Protein AF-0000000068679361 (afdb_homodimer)

Organism: Oncorhynchus mykiss (NCBI:txid8022)

Secondary structure (DSSP, 8-state):
--------------S-SSEEE-TTS-EEEEEEEE-S-SS-EEEEE-SS-EEEE-SS-SSTTHHHHHHHHHHHHHTT--GGGEEEE--EEEESS-HHHHHHHHHHHB-/--------------S-SSEEE-TTS-EEEEEEEE-S-SS-EEEEE-SS-EEEE-SS-SSTTHHHHHHHHHHHHHTT--GGGEEEE--EEEESS-HHHHHHHHHHHB-

Structure (mmCIF, N/CA/C/O backbone):
data_AF-0000000068679361-model_v1
#
loop_
_entity.id
_entity.type
_entity.pdbx_description
1 polymer 'Uncharacterized protein'
#
loop_
_atom_site.group_PDB
_atom_site.id
_atom_site.type_symbol
_atom_site.label_atom_id
_atom_site.label_alt_id
_atom_site.label_comp_id
_atom_site.label_asym_id
_atom_site.label_entity_id
_atom_site.label_seq_id
_atom_site.pdbx_PDB_ins_code
_atom_site.Cartn_x
_atom_site.Cartn_y
_atom_site.Cartn_z
_atom_site.occupancy
_atom_site.B_iso_or_equiv
_atom_site.auth_seq_id
_atom_site.auth_comp_id
_atom_site.auth_asym_id
_atom_site.auth_atom_id
_atom_site.pdbx_PDB_model_num
ATOM 1 N N . MET A 1 1 ? -39 8.273 37.5 1 27.78 1 MET A N 1
ATOM 2 C CA . MET A 1 1 ? -37.719 7.613 37.75 1 27.78 1 MET A CA 1
ATOM 3 C C . MET A 1 1 ? -36.75 7.82 36.594 1 27.78 1 MET A C 1
ATOM 5 O O . MET A 1 1 ? -37.094 7.512 35.438 1 27.78 1 MET A O 1
ATOM 9 N N . PRO A 1 2 ? -35.688 8.766 36.5 1 33.56 2 PRO A N 1
ATOM 10 C CA . PRO A 1 2 ? -35 9.312 35.312 1 33.56 2 PRO A CA 1
ATOM 11 C C . PRO A 1 2 ? -34.156 8.273 34.594 1 33.56 2 PRO A C 1
ATOM 13 O O . PRO A 1 2 ? -33.406 7.531 35.219 1 33.56 2 PRO A O 1
ATOM 16 N N . GLU A 1 3 ? -34.656 7.574 33.531 1 30.92 3 GLU A N 1
ATOM 17 C CA . GLU A 1 3 ? -34.125 6.504 32.688 1 30.92 3 GLU A CA 1
ATOM 18 C C . GLU A 1 3 ? -32.75 6.852 32.188 1 30.92 3 GLU A C 1
ATOM 20 O O . GLU A 1 3 ? -32.531 7.922 31.594 1 30.92 3 GLU A O 1
ATOM 25 N N . LYS A 1 4 ? -31.562 6.387 32.844 1 30.77 4 LYS A N 1
ATOM 26 C CA . LYS A 1 4 ? -30.125 6.414 32.625 1 30.77 4 LYS A CA 1
ATOM 27 C C . LYS A 1 4 ? -29.797 6.254 31.141 1 30.77 4 LYS A C 1
ATOM 29 O O . LYS A 1 4 ? -30.516 5.594 30.406 1 30.77 4 LYS A O 1
ATOM 34 N N . THR A 1 5 ? -29.047 7.191 30.625 1 27.72 5 THR A N 1
ATOM 35 C CA . THR A 1 5 ? -28.375 7.477 29.359 1 27.72 5 THR A CA 1
ATOM 36 C C . THR A 1 5 ? -27.578 6.266 28.891 1 27.72 5 THR A C 1
ATOM 38 O O . THR A 1 5 ? -26.734 5.742 29.625 1 27.72 5 THR A O 1
ATOM 41 N N . LYS A 1 6 ? -28.203 5.297 28.188 1 29.28 6 LYS A N 1
ATOM 42 C CA . LYS A 1 6 ? -27.578 4.168 27.484 1 29.28 6 LYS A CA 1
ATOM 43 C C . LYS A 1 6 ? -26.172 4.512 27.016 1 29.28 6 LYS A C 1
ATOM 45 O O . LYS A 1 6 ? -25.969 5.559 26.391 1 29.28 6 LYS A O 1
ATOM 50 N N . THR A 1 7 ? -25.156 4.219 27.859 1 28.38 7 THR A N 1
ATOM 51 C CA . THR A 1 7 ? -23.734 4.262 27.609 1 28.38 7 THR A CA 1
ATOM 52 C C . THR A 1 7 ? -23.422 3.865 26.156 1 28.38 7 THR A C 1
ATOM 54 O O . THR A 1 7 ? -23.859 2.811 25.703 1 28.38 7 THR A O 1
ATOM 57 N N . LYS A 1 8 ? -23.531 4.797 25.234 1 31.56 8 LYS A N 1
ATOM 58 C CA . LYS A 1 8 ? -23.125 4.617 23.844 1 31.56 8 LYS A CA 1
ATOM 59 C C . LYS A 1 8 ? -21.938 3.67 23.734 1 31.56 8 LYS A C 1
ATOM 61 O O . LYS A 1 8 ? -20.969 3.801 24.469 1 31.56 8 LYS A O 1
ATOM 66 N N . PRO A 1 9 ? -22.234 2.371 23.547 1 29.89 9 PRO A N 1
ATOM 67 C CA . PRO A 1 9 ? -21.078 1.486 23.344 1 29.89 9 PRO A CA 1
ATOM 68 C C . PRO A 1 9 ? -19.859 2.227 22.828 1 29.89 9 PRO A C 1
ATOM 70 O O . PRO A 1 9 ? -19.969 3.043 21.906 1 29.89 9 PRO A O 1
ATOM 73 N N . SER A 1 10 ? -19 2.717 23.734 1 29.44 10 SER A N 1
ATOM 74 C CA . SER A 1 10 ? -17.672 3.207 23.375 1 29.44 10 SER A CA 1
ATOM 75 C C . SER A 1 10 ? -17.062 2.393 22.219 1 29.44 10 SER A C 1
ATOM 77 O O . SER A 1 10 ? -16.766 1.21 22.391 1 29.44 10 SER A O 1
ATOM 79 N N . GLN A 1 11 ? -17.875 2.047 21.234 1 31.72 11 GLN A N 1
ATOM 80 C CA . GLN A 1 11 ? -17.188 1.437 20.094 1 31.72 11 GLN A CA 1
ATOM 81 C C . GLN A 1 11 ? -15.711 1.822 20.062 1 31.72 11 GLN A C 1
ATOM 83 O O . GLN A 1 11 ? -15.375 2.994 19.891 1 31.72 11 GLN A O 1
ATOM 88 N N . THR A 1 12 ? -15.086 1.427 21.125 1 32.16 12 THR A N 1
ATOM 89 C CA . THR A 1 12 ? -13.633 1.53 21.062 1 32.16 12 THR A CA 1
ATOM 90 C C . THR A 1 12 ? -13.141 1.416 19.625 1 32.16 12 THR A C 1
ATOM 92 O O . THR A 1 12 ? -13.352 0.388 18.984 1 32.16 12 THR A O 1
ATOM 95 N N . PRO A 1 13 ? -13.422 2.367 18.859 1 35 13 PRO A N 1
ATOM 96 C CA . PRO A 1 13 ? -13.094 2.326 17.438 1 35 13 PRO A CA 1
ATOM 97 C C . PRO A 1 13 ? -11.867 1.466 17.141 1 35 13 PRO A C 1
ATOM 99 O O . PRO A 1 13 ? -10.805 1.67 17.734 1 35 13 PRO A O 1
ATOM 102 N N . SER A 1 14 ? -11.875 0.253 17.516 1 39.78 14 SER A N 1
ATOM 103 C CA . SER A 1 14 ? -10.789 -0.424 16.812 1 39.78 14 SER A CA 1
ATOM 104 C C . SER A 1 14 ? -10.227 0.441 15.688 1 39.78 14 SER A C 1
ATOM 106 O O . SER A 1 14 ? -10.992 0.973 14.875 1 39.78 14 SER A O 1
ATOM 108 N N . SER A 1 15 ? -9.336 1.397 16.125 1 48.38 15 SER A N 1
ATOM 109 C CA . SER A 1 15 ? -8.641 2.494 15.453 1 48.38 15 SER A CA 1
ATOM 110 C C . SER A 1 15 ? -8.477 2.219 13.961 1 48.38 15 SER A C 1
ATOM 112 O O . SER A 1 15 ? -7.359 2.178 13.453 1 48.38 15 SER A O 1
ATOM 114 N N . SER A 1 16 ? -9.305 1.229 13.516 1 57.53 16 SER A N 1
ATOM 115 C CA . SER A 1 16 ? -9.281 0.818 12.117 1 57.53 16 SER A CA 1
ATOM 116 C C . SER A 1 16 ? -9.633 1.982 11.195 1 57.53 16 SER A C 1
ATOM 118 O O . SER A 1 16 ? -9.914 1.78 10.016 1 57.53 16 SER A O 1
ATOM 120 N N . GLY A 1 17 ? -9.734 3.053 11.797 1 71 17 GLY A N 1
ATOM 121 C CA . GLY A 1 17 ? -10.07 4.168 10.922 1 71 17 GLY A CA 1
ATOM 122 C C . GLY A 1 17 ? -8.906 4.625 10.062 1 71 17 GLY A C 1
ATOM 123 O O . GLY A 1 17 ? -7.984 3.848 9.789 1 71 17 GLY A O 1
ATOM 124 N N . GLN A 1 18 ? -9.148 5.715 9.562 1 86.94 18 GLN A N 1
ATOM 125 C CA . GLN A 1 18 ? -8.156 6.297 8.664 1 86.94 18 GLN A CA 1
ATOM 126 C C . GLN A 1 18 ? -6.824 6.504 9.383 1 86.94 18 GLN A C 1
ATOM 128 O O . GLN A 1 18 ? -5.762 6.414 8.758 1 86.94 18 GLN A O 1
ATOM 133 N N . VAL A 1 19 ? -6.895 6.699 10.758 1 91.25 19 VAL A N 1
ATOM 134 C CA . VAL A 1 19 ? -5.715 6.793 11.609 1 91.25 19 VAL A CA 1
ATOM 135 C C . VAL A 1 19 ? -5.883 5.895 12.828 1 91.25 19 VAL A C 1
ATOM 137 O O . VAL A 1 19 ? -6.844 6.043 13.586 1 91.25 19 VAL A O 1
ATOM 140 N N . ALA A 1 20 ? -5.039 4.902 12.938 1 89.25 20 ALA A N 1
ATOM 141 C CA . ALA A 1 20 ? -5.172 3.916 14.008 1 89.25 20 ALA A CA 1
ATOM 142 C C . ALA A 1 20 ? -3.816 3.584 14.625 1 89.25 20 ALA A C 1
ATOM 144 O O . ALA A 1 20 ? -2.775 4.004 14.109 1 89.25 20 ALA A O 1
ATOM 145 N N . ARG A 1 21 ? -3.865 2.951 15.758 1 87.5 21 ARG A N 1
ATOM 146 C CA 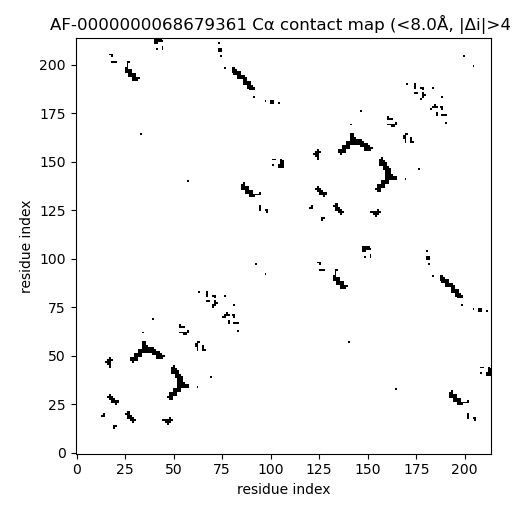. ARG A 1 21 ? -2.672 2.402 16.391 1 87.5 21 ARG A CA 1
ATOM 147 C C . ARG A 1 21 ? -2.561 0.901 16.156 1 87.5 21 ARG A C 1
ATOM 149 O O . ARG A 1 21 ? -3.545 0.171 16.281 1 87.5 21 ARG A O 1
ATOM 156 N N . ASP A 1 22 ? -1.4 0.553 15.719 1 79.38 22 ASP A N 1
ATOM 157 C CA . ASP A 1 22 ? -1.217 -0.872 15.453 1 79.38 22 ASP A CA 1
ATOM 158 C C . ASP A 1 22 ? -0.899 -1.629 16.734 1 79.38 22 ASP A C 1
ATOM 160 O O . ASP A 1 22 ? -0.836 -1.033 17.812 1 79.38 22 ASP A O 1
ATOM 164 N N . LYS A 1 23 ? -0.773 -2.945 16.594 1 75.94 23 LYS A N 1
ATOM 165 C CA . LYS A 1 23 ? -0.516 -3.824 17.734 1 75.94 23 LYS A CA 1
ATOM 166 C C . LYS A 1 23 ? 0.79 -3.455 18.438 1 75.94 23 LYS A C 1
ATOM 168 O O . LYS A 1 23 ? 0.958 -3.719 19.625 1 75.94 23 LYS A O 1
ATOM 173 N N . ASN A 1 24 ? 1.689 -2.789 17.703 1 78.31 24 ASN A N 1
ATOM 174 C CA . ASN A 1 24 ? 2.971 -2.369 18.266 1 78.31 24 ASN A CA 1
ATOM 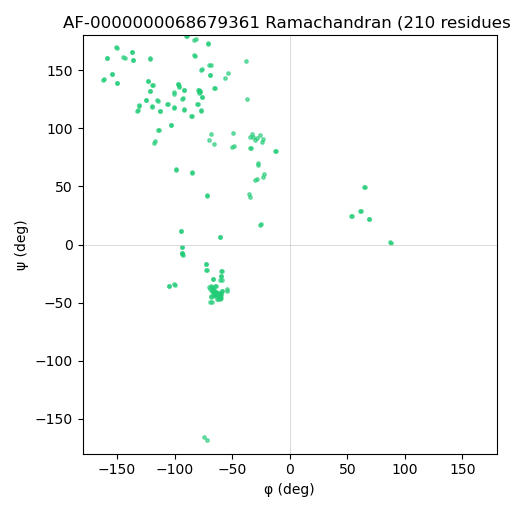175 C C . ASN A 1 24 ? 2.91 -0.942 18.797 1 78.31 24 ASN A C 1
ATOM 177 O O . ASN A 1 24 ? 3.945 -0.3 18.984 1 78.31 24 ASN A O 1
ATOM 181 N N . ASN A 1 25 ? 1.723 -0.414 18.891 1 84.81 25 ASN A N 1
ATOM 182 C CA . ASN A 1 25 ? 1.5 0.934 19.406 1 84.81 25 ASN A CA 1
ATOM 183 C C . ASN A 1 25 ? 2.041 1.994 18.453 1 84.81 25 ASN A C 1
ATOM 185 O O . ASN A 1 25 ? 2.434 3.08 18.875 1 84.81 25 ASN A O 1
ATOM 189 N N . VAL A 1 26 ? 2.162 1.562 17.219 1 85.94 26 VAL A N 1
ATOM 190 C CA . VAL A 1 26 ? 2.582 2.496 16.188 1 85.94 26 VAL A CA 1
ATOM 191 C C . VAL A 1 26 ? 1.357 3.049 15.453 1 85.94 26 VAL A C 1
ATOM 193 O O . VAL A 1 26 ? 0.424 2.307 15.141 1 85.94 26 VAL A O 1
ATOM 196 N N . VAL A 1 27 ? 1.391 4.344 15.234 1 92.62 27 VAL A N 1
ATOM 197 C CA . VAL A 1 27 ? 0.254 4.965 14.562 1 92.62 27 VAL A CA 1
ATOM 198 C C . VAL A 1 27 ? 0.337 4.703 13.062 1 92.62 27 VAL A C 1
ATOM 200 O O . VAL A 1 27 ? 1.39 4.895 12.445 1 92.62 27 VAL A O 1
ATOM 203 N N . THR A 1 28 ? -0.79 4.27 12.547 1 91.19 28 THR A N 1
ATOM 204 C CA . THR A 1 28 ? -0.864 3.969 11.117 1 91.19 28 THR A CA 1
ATOM 205 C C . THR A 1 28 ? -1.967 4.781 10.453 1 91.19 28 THR A C 1
ATOM 207 O O . THR A 1 28 ? -3.033 4.992 11.031 1 91.19 28 THR A O 1
ATOM 210 N N . ILE A 1 29 ? -1.655 5.246 9.234 1 91.94 29 ILE A N 1
ATOM 211 C CA . ILE A 1 29 ? -2.625 5.961 8.406 1 91.94 29 ILE A CA 1
ATOM 212 C C . ILE A 1 29 ? -2.936 5.148 7.152 1 91.94 29 ILE A C 1
ATOM 214 O O . ILE A 1 29 ? -2.027 4.754 6.422 1 91.94 29 ILE A O 1
ATOM 218 N N . SER A 1 30 ? -4.16 4.855 6.957 1 87 30 SER A N 1
ATOM 219 C CA . SER A 1 30 ? -4.574 4.242 5.703 1 87 30 SER A CA 1
ATOM 220 C C . SER A 1 30 ? -4.699 5.277 4.59 1 87 30 SER A C 1
ATOM 222 O O . SER A 1 30 ? -5.516 6.195 4.68 1 87 30 SER A O 1
ATOM 224 N N . VAL A 1 31 ? -3.896 5.055 3.484 1 89.81 31 VAL A N 1
ATOM 225 C CA . VAL A 1 31 ? -3.816 6.098 2.467 1 89.81 31 VAL A CA 1
ATOM 226 C C . VAL A 1 31 ? -4.27 5.539 1.119 1 89.81 31 VAL A C 1
ATOM 228 O O . VAL A 1 31 ? -3.887 4.43 0.738 1 89.81 31 VAL A O 1
ATOM 231 N N . HIS A 1 32 ? -5.121 6.301 0.51 1 83.62 32 HIS A N 1
ATOM 232 C CA . HIS A 1 32 ? -5.414 6.133 -0.909 1 83.62 32 HIS A CA 1
ATOM 233 C C . HIS A 1 32 ? -4.723 7.207 -1.745 1 83.62 32 HIS A C 1
ATOM 235 O O . HIS A 1 32 ? -5.23 8.32 -1.871 1 83.62 32 HIS A O 1
ATOM 241 N N . ALA A 1 33 ? -3.611 6.734 -2.385 1 86.5 33 ALA A N 1
ATOM 242 C CA . ALA A 1 33 ? -2.811 7.699 -3.131 1 86.5 33 ALA A CA 1
ATOM 243 C C . ALA A 1 33 ? -3.17 7.68 -4.613 1 86.5 33 ALA A C 1
ATOM 245 O O . ALA A 1 33 ? -3.418 6.613 -5.188 1 86.5 33 ALA A O 1
ATOM 246 N N . LYS A 1 34 ? -3.248 8.82 -5.168 1 82.06 34 LYS A N 1
ATOM 247 C CA . LYS A 1 34 ? -3.428 9 -6.605 1 82.06 34 LYS A CA 1
ATOM 248 C C . LYS A 1 34 ? -2.201 9.656 -7.234 1 82.06 34 LYS A C 1
ATOM 250 O O . LYS A 1 34 ? -2.082 10.883 -7.242 1 82.06 34 LYS A O 1
ATOM 255 N N . PRO A 1 35 ? -1.411 8.898 -7.777 1 85.81 35 PRO A N 1
ATOM 256 C CA . PRO A 1 35 ? -0.235 9.477 -8.43 1 85.81 35 PRO A CA 1
ATOM 257 C C . PRO A 1 35 ? -0.58 10.227 -9.711 1 85.81 35 PRO A C 1
ATOM 259 O O . PRO A 1 35 ? -1.751 10.305 -10.086 1 85.81 35 PRO A O 1
ATOM 262 N N . GLU A 1 36 ? 0.438 10.906 -10.266 1 87.19 36 GLU A N 1
ATOM 263 C CA . GLU A 1 36 ? 0.348 11.68 -11.5 1 87.19 36 GLU A CA 1
ATOM 264 C C . GLU A 1 36 ? -0.658 12.82 -11.359 1 87.19 36 GLU A C 1
ATOM 266 O O . GLU A 1 36 ? -1.41 13.109 -12.297 1 87.19 36 GLU A O 1
ATOM 271 N N . SER A 1 37 ? -0.807 13.289 -10.211 1 90.62 37 SER A N 1
ATOM 272 C CA . SER A 1 37 ? -1.655 14.445 -9.977 1 90.62 37 SER A CA 1
ATOM 273 C C . SER A 1 37 ? -0.905 15.75 -10.258 1 90.62 37 SER A C 1
ATOM 275 O O . SER A 1 37 ? 0.317 15.742 -10.414 1 90.62 37 SER A O 1
ATOM 277 N N . GLU A 1 38 ? -1.7 16.766 -10.406 1 93.62 38 GLU A N 1
ATOM 278 C CA . GLU A 1 38 ? -1.104 18.062 -10.703 1 93.62 38 GLU A CA 1
ATOM 279 C C . GLU A 1 38 ? -0.343 18.609 -9.492 1 93.62 38 GLU A C 1
ATOM 281 O O . GLU A 1 38 ? 0.729 19.203 -9.648 1 93.62 38 GLU A O 1
ATOM 286 N N . LEU A 1 39 ? -0.868 18.375 -8.273 1 95.94 39 LEU A N 1
ATOM 287 C CA . LEU A 1 39 ? -0.277 18.859 -7.031 1 95.94 39 LEU A CA 1
ATOM 288 C C . LEU A 1 39 ? -0.474 17.844 -5.906 1 95.94 39 LEU A C 1
ATOM 290 O O . LEU A 1 39 ? -1.315 16.953 -6.008 1 95.94 39 LEU A O 1
ATOM 294 N N . ASN A 1 40 ? 0.388 18.094 -4.926 1 96.62 40 ASN A N 1
ATOM 295 C CA . ASN A 1 40 ? 0.176 17.312 -3.701 1 96.62 40 ASN A CA 1
ATOM 296 C C . ASN A 1 40 ? -0.964 17.891 -2.869 1 96.62 40 ASN A C 1
ATOM 298 O O . ASN A 1 40 ? -1.002 19.094 -2.609 1 96.62 40 ASN A O 1
ATOM 302 N N . ALA A 1 41 ? -1.909 16.969 -2.455 1 97.75 41 ALA A N 1
ATOM 303 C CA . ALA A 1 41 ? -3.033 17.469 -1.657 1 97.75 41 ALA A CA 1
ATOM 304 C C . ALA A 1 41 ? -3.707 16.312 -0.904 1 97.75 41 ALA A C 1
ATOM 306 O O . ALA A 1 41 ? -3.811 15.203 -1.419 1 97.75 41 ALA A O 1
ATOM 307 N N . ILE A 1 42 ? -4.098 16.641 0.3 1 97 42 ILE A N 1
ATOM 308 C CA . ILE A 1 42 ? -5.062 15.766 0.965 1 97 42 ILE A CA 1
ATOM 309 C C . ILE A 1 42 ? -6.461 16.016 0.404 1 97 42 ILE A C 1
ATOM 311 O O . ILE A 1 42 ? -7.039 17.094 0.624 1 97 42 ILE A O 1
ATOM 315 N N . THR A 1 43 ? -7.012 15.102 -0.208 1 95.5 43 THR A N 1
ATOM 316 C CA . THR A 1 43 ? -8.227 15.352 -0.972 1 95.5 43 THR A CA 1
ATOM 317 C C . THR A 1 43 ? -9.461 14.922 -0.186 1 95.5 43 THR A C 1
ATOM 319 O O . THR A 1 43 ? -10.555 15.461 -0.38 1 95.5 43 THR A O 1
ATOM 322 N N . VAL A 1 44 ? -9.383 13.883 0.575 1 90.31 44 VAL A N 1
ATOM 323 C CA . VAL A 1 44 ? -10.508 13.383 1.365 1 90.31 44 VAL A CA 1
ATOM 324 C C . VAL A 1 44 ? -9.992 12.703 2.629 1 90.31 44 VAL A C 1
ATOM 326 O O . VAL A 1 44 ? -8.938 12.062 2.609 1 90.31 44 VAL A O 1
ATOM 329 N N . VAL A 1 45 ? -10.695 12.945 3.779 1 92.5 45 VAL A N 1
ATOM 330 C CA . VAL A 1 45 ? -10.453 12.227 5.023 1 92.5 45 VAL A CA 1
ATOM 331 C C . VAL A 1 45 ? -11.711 11.445 5.418 1 92.5 45 VAL A C 1
ATOM 333 O O . VAL A 1 45 ? -12.57 11.969 6.133 1 92.5 45 VAL A O 1
ATOM 336 N N . SER A 1 46 ? -11.758 10.312 4.914 1 88.62 46 SER A N 1
ATOM 337 C CA . SER A 1 46 ? -12.906 9.461 5.219 1 88.62 46 SER A CA 1
ATOM 338 C C . SER A 1 46 ? -12.656 8.625 6.465 1 88.62 46 SER A C 1
ATOM 340 O O . SER A 1 46 ? -11.594 8.719 7.082 1 88.62 46 SER A O 1
ATOM 342 N N . ILE A 1 47 ? -13.695 7.812 6.824 1 84.25 47 ILE A N 1
ATOM 343 C CA . ILE A 1 47 ? -13.609 6.957 8 1 84.25 47 ILE A CA 1
ATOM 344 C C . ILE A 1 47 ? -12.648 5.801 7.734 1 84.25 47 ILE A C 1
ATOM 346 O O . ILE A 1 47 ? -12.031 5.27 8.656 1 84.25 47 ILE A O 1
ATOM 350 N N . VAL A 1 48 ? -12.43 5.484 6.5 1 79.44 48 VAL A N 1
ATOM 351 C CA . VAL A 1 48 ? -11.703 4.273 6.152 1 79.44 48 VAL A CA 1
ATOM 352 C C . VAL A 1 48 ? -10.281 4.633 5.703 1 79.44 48 VAL A C 1
ATOM 354 O O . VAL A 1 48 ? -9.336 3.898 5.977 1 79.44 48 VAL A O 1
ATOM 357 N N . ALA A 1 49 ? -10.133 5.82 4.973 1 87.31 49 ALA A N 1
ATOM 358 C CA . ALA A 1 49 ? -8.828 6.137 4.398 1 87.31 49 ALA A CA 1
ATOM 359 C C . ALA A 1 49 ? -8.703 7.633 4.117 1 87.31 49 ALA A C 1
ATOM 361 O O . ALA A 1 49 ? -9.703 8.352 4.066 1 87.31 49 ALA A O 1
ATOM 362 N N . VAL A 1 50 ? -7.43 8.047 3.986 1 91.62 50 VAL A N 1
ATOM 363 C CA . VAL A 1 50 ? -7.102 9.414 3.604 1 91.62 50 VAL A CA 1
ATOM 364 C C . VAL A 1 50 ? -6.738 9.469 2.121 1 91.62 50 VAL A C 1
ATOM 366 O O . VAL A 1 50 ? -5.844 8.75 1.671 1 91.62 50 VAL A O 1
ATOM 369 N N . GLY A 1 51 ? -7.523 10.211 1.361 1 90.31 51 GLY A N 1
ATOM 370 C CA . GLY A 1 51 ? -7.168 10.453 -0.028 1 90.31 51 GLY A CA 1
ATOM 371 C C . GLY A 1 51 ? -6.055 11.469 -0.188 1 90.31 51 GLY A C 1
ATOM 372 O O . GLY A 1 51 ? -6.121 12.57 0.369 1 90.31 51 GLY A O 1
ATOM 373 N N . VAL A 1 52 ? -5.016 11.031 -0.941 1 92.62 52 VAL A N 1
ATOM 374 C CA . VAL A 1 52 ? -3.871 11.914 -1.139 1 92.62 52 VAL A CA 1
ATOM 375 C C . VAL A 1 52 ? -3.523 11.984 -2.623 1 92.62 52 VAL A C 1
ATOM 377 O O . VAL A 1 52 ? -3.291 10.961 -3.264 1 92.62 52 VAL A O 1
ATOM 380 N N . ALA A 1 53 ? -3.582 13.141 -3.195 1 92.75 53 ALA A N 1
ATOM 381 C CA . ALA A 1 53 ? -3.027 13.375 -4.523 1 92.75 53 ALA A CA 1
ATOM 382 C C . ALA A 1 53 ? -1.513 13.555 -4.465 1 92.75 53 ALA A C 1
ATOM 384 O O . ALA A 1 53 ? -1 14.266 -3.6 1 92.75 53 ALA A O 1
ATOM 385 N N . ILE A 1 54 ? -0.831 12.898 -5.316 1 92.69 54 ILE A N 1
ATOM 386 C CA . ILE A 1 54 ? 0.625 12.977 -5.348 1 92.69 54 ILE A CA 1
ATOM 387 C C . ILE A 1 54 ? 1.09 13.383 -6.742 1 92.69 54 ILE A C 1
ATOM 389 O O . ILE A 1 54 ? 0.74 12.742 -7.734 1 92.69 54 ILE A O 1
ATOM 393 N N . ALA A 1 55 ? 1.822 14.422 -6.754 1 95.88 55 ALA A N 1
ATOM 394 C CA . ALA A 1 55 ? 2.34 14.938 -8.023 1 95.88 55 ALA A CA 1
ATOM 395 C C . ALA A 1 55 ? 3.627 14.219 -8.422 1 95.88 55 ALA A C 1
ATOM 397 O O . ALA A 1 55 ? 4.664 14.859 -8.609 1 95.88 55 ALA A O 1
ATOM 398 N N . ALA A 1 56 ? 3.602 12.969 -8.641 1 91.69 56 ALA A N 1
ATOM 399 C CA . ALA A 1 56 ? 4.727 12.141 -9.062 1 91.69 56 ALA A CA 1
ATOM 400 C C . ALA A 1 56 ? 4.242 10.898 -9.812 1 91.69 56 ALA A C 1
ATOM 402 O O . ALA A 1 56 ? 3.15 10.398 -9.539 1 91.69 56 ALA A O 1
ATOM 403 N N . PRO A 1 57 ? 4.977 10.445 -10.742 1 83.5 57 PRO A N 1
ATOM 404 C CA . PRO A 1 57 ? 4.602 9.219 -11.453 1 83.5 57 PRO A CA 1
ATOM 405 C C . PRO A 1 57 ? 4.719 7.973 -10.586 1 83.5 57 PRO A C 1
ATOM 407 O O . PRO A 1 57 ? 5.48 7.965 -9.609 1 83.5 57 PRO A O 1
ATOM 410 N N . PRO A 1 58 ? 3.863 7.027 -10.781 1 76.94 58 PRO A N 1
ATOM 411 C CA . PRO A 1 58 ? 3.908 5.773 -10.031 1 76.94 58 PRO A CA 1
ATOM 412 C C . PRO A 1 58 ? 5.074 4.879 -10.445 1 76.94 58 PRO A C 1
ATOM 414 O O . PRO A 1 58 ? 4.867 3.729 -10.844 1 76.94 58 PRO A O 1
ATOM 417 N N . THR A 1 59 ? 6.184 5.344 -10.664 1 70.88 59 THR A N 1
ATOM 418 C CA . THR A 1 59 ? 7.32 4.574 -11.164 1 70.88 59 THR A CA 1
ATOM 419 C C . THR A 1 59 ? 8.477 4.613 -10.172 1 70.88 59 THR A C 1
ATOM 421 O O . THR A 1 59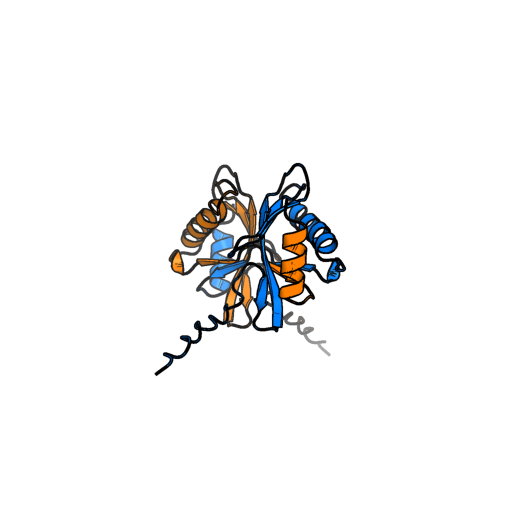 ? 8.734 5.645 -9.547 1 70.88 59 THR A O 1
ATOM 424 N N . ASP A 1 60 ? 9.109 3.363 -10 1 71.19 60 ASP A N 1
ATOM 425 C CA . ASP A 1 60 ? 10.375 3.229 -9.281 1 71.19 60 ASP A CA 1
ATOM 426 C C . ASP A 1 60 ? 10.281 3.848 -7.887 1 71.19 60 ASP A C 1
ATOM 428 O O . ASP A 1 60 ? 11.234 4.477 -7.418 1 71.19 60 ASP A O 1
ATOM 432 N N . GLY A 1 61 ? 9.156 3.936 -7.363 1 76.75 61 GLY A N 1
ATOM 433 C CA . GLY A 1 61 ? 9.023 4.414 -5.996 1 76.75 61 GLY A CA 1
ATOM 434 C C . GLY A 1 61 ? 8.914 5.926 -5.902 1 76.75 61 GLY A C 1
ATOM 435 O O . GLY A 1 61 ? 8.852 6.48 -4.805 1 76.75 61 GLY A O 1
ATOM 436 N N . GLN A 1 62 ? 8.906 6.613 -6.961 1 84 62 GLN A N 1
ATOM 437 C CA . GLN A 1 62 ? 8.844 8.07 -6.949 1 84 62 GLN A CA 1
ATOM 438 C C . GLN A 1 62 ? 7.578 8.562 -6.266 1 84 62 GLN A C 1
ATOM 440 O O . GLN A 1 62 ? 7.617 9.516 -5.484 1 84 62 GLN A O 1
ATOM 445 N N . ALA A 1 63 ? 6.496 7.965 -6.512 1 87.62 63 ALA A N 1
ATOM 446 C CA . ALA A 1 63 ? 5.25 8.359 -5.855 1 87.62 63 ALA A CA 1
ATOM 447 C C . ALA A 1 63 ? 5.336 8.156 -4.348 1 87.62 63 ALA A C 1
ATOM 449 O O . ALA A 1 63 ? 4.895 9.008 -3.576 1 87.62 63 ALA A O 1
ATOM 450 N N . ASN A 1 64 ? 5.891 7.094 -3.91 1 86.38 64 ASN A N 1
ATOM 451 C CA . ASN A 1 64 ? 6.031 6.809 -2.486 1 86.38 64 ASN A CA 1
ATOM 452 C C . ASN A 1 64 ? 6.973 7.797 -1.807 1 86.38 64 ASN A C 1
ATOM 454 O O . ASN A 1 64 ? 6.73 8.211 -0.674 1 86.38 64 ASN A O 1
ATOM 458 N N . ALA A 1 65 ? 8.07 8.047 -2.539 1 91.12 65 ALA A N 1
ATOM 459 C CA . ALA A 1 65 ? 9.008 9.023 -1.989 1 91.12 65 ALA A CA 1
ATOM 460 C C . ALA A 1 65 ? 8.336 10.383 -1.825 1 91.12 65 ALA A C 1
ATOM 462 O O . ALA A 1 65 ? 8.508 11.047 -0.798 1 91.12 65 ALA A O 1
ATOM 463 N N . GLU A 1 66 ? 7.574 10.695 -2.848 1 94.62 66 GLU A N 1
ATOM 464 C CA . GLU A 1 66 ? 6.867 11.977 -2.795 1 94.62 66 GLU A CA 1
ATOM 465 C C . GLU A 1 66 ? 5.785 11.961 -1.722 1 94.62 66 GLU A C 1
ATOM 467 O O . GLU A 1 66 ? 5.539 12.977 -1.066 1 94.62 66 GLU A O 1
ATOM 472 N N . LEU A 1 67 ? 5.168 10.898 -1.548 1 93.5 67 LEU A N 1
ATOM 473 C CA . LEU A 1 67 ? 4.176 10.742 -0.492 1 93.5 67 LEU A CA 1
ATOM 474 C C . LEU A 1 67 ? 4.801 10.961 0.881 1 93.5 67 LEU A C 1
ATOM 476 O O . LEU A 1 67 ? 4.242 11.672 1.716 1 93.5 67 LEU A O 1
ATOM 480 N N . VAL A 1 68 ? 5.941 10.43 1.107 1 94.19 68 VAL A N 1
ATOM 481 C CA . VAL A 1 68 ? 6.66 10.586 2.367 1 94.19 68 VAL A CA 1
ATOM 482 C C . VAL A 1 68 ? 7.004 12.055 2.592 1 94.19 68 VAL A C 1
ATOM 484 O O . VAL A 1 68 ? 6.777 12.594 3.678 1 94.19 68 VAL A O 1
ATOM 487 N N . ARG A 1 69 ? 7.5 12.562 1.525 1 97 69 ARG A N 1
ATOM 488 C CA . ARG A 1 69 ? 7.883 13.969 1.615 1 97 69 ARG A CA 1
ATOM 489 C C . ARG A 1 69 ? 6.676 14.836 1.951 1 97 69 ARG A C 1
ATOM 491 O O . ARG A 1 69 ? 6.742 15.672 2.857 1 97 69 ARG A O 1
ATOM 498 N N . TYR A 1 70 ? 5.629 14.633 1.344 1 97.81 70 TYR A N 1
ATOM 499 C CA . TYR A 1 70 ? 4.434 15.453 1.52 1 97.81 70 TYR A CA 1
ATOM 500 C C . TYR A 1 70 ? 3.83 15.242 2.902 1 97.81 70 TYR A C 1
ATOM 502 O O . TYR A 1 70 ? 3.52 16.203 3.604 1 97.81 70 TYR A O 1
ATOM 510 N N . LEU A 1 71 ? 3.66 14.062 3.264 1 97 71 LEU A N 1
ATOM 511 C CA . LEU A 1 71 ? 3.043 13.758 4.551 1 97 71 LEU A CA 1
ATOM 512 C C . LEU A 1 71 ? 3.918 14.25 5.699 1 97 71 LEU A C 1
ATOM 514 O O . LEU A 1 71 ? 3.406 14.664 6.742 1 97 71 LEU A O 1
ATOM 518 N N . SER A 1 72 ? 5.199 14.141 5.477 1 97.69 72 SER A N 1
ATOM 519 C CA . SER A 1 72 ? 6.09 14.664 6.512 1 97.69 72 SER A CA 1
ATOM 520 C C . SER A 1 72 ? 5.844 16.141 6.754 1 97.69 72 SER A C 1
ATOM 522 O O . SER A 1 72 ? 5.887 16.609 7.895 1 97.69 72 SER A O 1
ATOM 524 N N . LYS A 1 73 ? 5.613 16.875 5.664 1 97.5 73 LYS A N 1
ATOM 525 C CA . LYS A 1 73 ? 5.312 18.297 5.785 1 97.5 73 LYS A CA 1
ATOM 526 C C . LYS A 1 73 ? 3.955 18.516 6.441 1 97.5 73 LYS A C 1
ATOM 528 O O . LYS A 1 73 ? 3.828 19.344 7.348 1 97.5 73 LYS A O 1
ATOM 533 N N . VAL A 1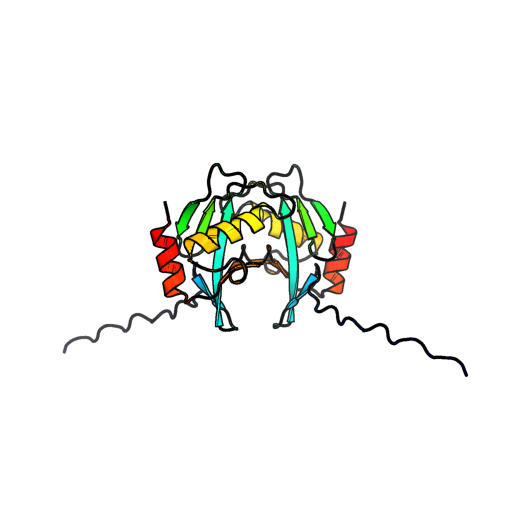 74 ? 2.969 17.797 6.047 1 97.38 74 VAL A N 1
ATOM 534 C CA . VAL A 1 74 ? 1.604 17.953 6.539 1 97.38 74 VAL A CA 1
ATOM 535 C C . VAL A 1 74 ? 1.55 17.625 8.031 1 97.38 74 VAL A C 1
ATOM 537 O O . VAL A 1 74 ? 0.859 18.297 8.797 1 97.38 74 VAL A O 1
ATOM 540 N N . LEU A 1 75 ? 2.236 16.625 8.453 1 97.06 75 LEU A N 1
ATOM 541 C CA . LEU A 1 75 ? 2.158 16.125 9.828 1 97.06 75 LEU A CA 1
ATOM 542 C C . LEU A 1 75 ? 3.24 16.766 10.695 1 97.06 75 LEU A C 1
ATOM 544 O O . LEU A 1 75 ? 3.342 16.453 11.883 1 97.06 75 LEU A O 1
ATOM 548 N N . ALA A 1 76 ? 4.117 17.484 10.07 1 96.5 76 ALA A N 1
ATOM 549 C CA . ALA A 1 76 ? 5.203 18.156 10.773 1 96.5 76 ALA A CA 1
ATOM 550 C C . ALA A 1 76 ? 6.156 17.156 11.406 1 96.5 76 ALA A C 1
ATOM 552 O O . ALA A 1 76 ? 6.488 17.266 12.586 1 96.5 76 ALA A O 1
ATOM 553 N N . LEU A 1 77 ? 6.559 16.219 10.633 1 96.69 77 LEU A N 1
ATOM 554 C CA . LEU A 1 77 ? 7.5 15.18 11.039 1 96.69 77 LEU A CA 1
ATOM 555 C C . LEU A 1 77 ? 8.734 15.18 10.148 1 96.69 77 LEU A C 1
ATOM 557 O O . LEU A 1 77 ? 8.695 15.711 9.031 1 96.69 77 LEU A O 1
ATOM 561 N N . LYS A 1 78 ? 9.781 14.594 10.688 1 96 78 LYS A N 1
ATOM 562 C CA . LYS A 1 78 ? 10.93 14.312 9.828 1 96 78 LYS A CA 1
ATOM 563 C C . LYS A 1 78 ? 10.602 13.227 8.812 1 96 78 LYS A C 1
ATOM 565 O O . LYS A 1 78 ? 9.781 12.344 9.078 1 96 78 LYS A O 1
ATOM 570 N N . ARG A 1 79 ? 11.273 13.211 7.691 1 95 79 ARG A N 1
ATOM 571 C CA . ARG A 1 79 ? 11.039 12.211 6.652 1 95 79 ARG A CA 1
ATOM 572 C C . ARG A 1 79 ? 11.273 10.797 7.188 1 95 79 ARG A C 1
ATOM 574 O O . ARG A 1 79 ? 10.594 9.859 6.781 1 95 79 ARG A O 1
ATOM 581 N N . SER A 1 80 ? 12.188 10.711 8.141 1 93.75 80 SER A N 1
ATOM 582 C CA . SER A 1 80 ? 12.547 9.406 8.695 1 93.75 80 SER A CA 1
ATOM 583 C C . SER A 1 80 ? 11.438 8.859 9.586 1 93.75 80 SER A C 1
ATOM 585 O O . SER A 1 80 ? 11.445 7.68 9.945 1 93.75 80 SER A O 1
ATOM 587 N N . GLU A 1 81 ? 10.594 9.664 9.961 1 92.75 81 GLU A N 1
ATOM 588 C CA . GLU A 1 81 ? 9.516 9.273 10.867 1 92.75 81 GLU A CA 1
ATOM 589 C C . GLU A 1 81 ? 8.266 8.883 10.094 1 92.75 81 GLU A C 1
ATOM 591 O O . GLU A 1 81 ? 7.242 8.531 10.695 1 92.75 81 GLU A O 1
ATOM 596 N N . VAL A 1 82 ? 8.289 8.969 8.844 1 93.81 82 VAL A N 1
ATOM 597 C CA . VAL A 1 82 ? 7.207 8.547 7.957 1 93.81 82 VAL A CA 1
ATOM 598 C C . VAL A 1 82 ? 7.66 7.352 7.125 1 93.81 82 VAL A C 1
ATOM 600 O O . VAL A 1 82 ? 8.594 7.457 6.328 1 93.81 82 VAL A O 1
ATOM 603 N N . VAL A 1 83 ? 6.965 6.25 7.414 1 89.25 83 VAL A N 1
ATOM 604 C CA . VAL A 1 83 ? 7.34 5.027 6.707 1 89.25 83 VAL A CA 1
ATOM 605 C C . VAL A 1 83 ? 6.152 4.512 5.902 1 89.25 83 VAL A C 1
ATOM 607 O O . VAL A 1 83 ? 5.066 4.293 6.449 1 89.25 83 VAL A O 1
ATOM 610 N N . VAL A 1 84 ? 6.348 4.445 4.551 1 86.62 84 VAL A N 1
ATOM 611 C CA . VAL A 1 84 ? 5.293 3.92 3.689 1 86.62 84 VAL A CA 1
ATOM 612 C C . VAL A 1 84 ? 5.492 2.418 3.486 1 86.62 84 VAL A C 1
ATOM 614 O O . VAL A 1 84 ? 6.551 1.982 3.031 1 86.62 84 VAL A O 1
ATOM 617 N N . ASP A 1 85 ? 4.527 1.666 3.965 1 75.31 85 ASP A N 1
ATOM 618 C CA . ASP A 1 85 ? 4.523 0.239 3.656 1 75.31 85 ASP A CA 1
ATOM 619 C C . ASP A 1 85 ? 3.834 -0.033 2.322 1 75.31 85 ASP A C 1
ATOM 621 O O . ASP A 1 85 ? 2.674 0.34 2.129 1 75.31 85 ASP A O 1
ATOM 625 N N . LYS A 1 86 ? 4.688 -0.405 1.47 1 66.19 86 LYS A N 1
ATOM 626 C CA . LYS A 1 86 ? 4.199 -0.719 0.13 1 66.19 86 LYS A CA 1
ATOM 627 C C . LYS A 1 86 ? 3.109 -1.786 0.179 1 66.19 86 LYS A C 1
ATOM 629 O O . LYS A 1 86 ? 3.205 -2.744 0.95 1 66.19 86 LYS A O 1
ATOM 634 N N . ASN A 1 87 ? 2.215 -1.614 -0.651 1 71.44 87 ASN A N 1
ATOM 635 C CA . ASN A 1 87 ? 1.077 -2.5 -0.883 1 71.44 87 ASN A CA 1
ATOM 636 C C . ASN A 1 87 ? 1.396 -3.936 -0.48 1 71.44 87 ASN A C 1
ATOM 638 O O . ASN A 1 87 ? 2.041 -4.668 -1.232 1 71.44 87 ASN A O 1
ATOM 642 N N . ILE A 1 88 ? 1.047 -4.227 0.688 1 76.12 88 ILE A N 1
ATOM 643 C CA . ILE A 1 88 ? 1.257 -5.562 1.229 1 76.12 88 ILE A CA 1
ATOM 644 C C . ILE A 1 88 ? 0.007 -6.414 1.005 1 76.12 88 ILE A C 1
ATOM 646 O O . ILE A 1 88 ? -1.109 -5.973 1.291 1 76.12 88 ILE A O 1
ATOM 650 N N . VAL A 1 89 ? 0.226 -7.527 0.389 1 87.81 89 VAL A N 1
ATOM 651 C CA . VAL A 1 89 ? -0.843 -8.5 0.197 1 87.81 89 VAL A CA 1
ATOM 652 C C . VAL A 1 89 ? -0.638 -9.688 1.139 1 87.81 89 VAL A C 1
ATOM 654 O O . VAL A 1 89 ? 0.438 -10.289 1.162 1 87.81 89 VAL A O 1
ATOM 657 N N . LYS A 1 90 ? -1.572 -9.93 1.965 1 87.81 90 LYS A N 1
ATOM 658 C CA . LYS A 1 90 ? -1.548 -11.078 2.867 1 87.81 90 LYS A CA 1
ATOM 659 C C . LYS A 1 90 ? -2.244 -12.281 2.244 1 87.81 90 LYS A C 1
ATOM 661 O O . LYS A 1 90 ? -3.332 -12.148 1.677 1 87.81 90 LYS A O 1
ATOM 666 N N . VAL A 1 91 ? -1.59 -13.359 2.342 1 92.38 91 VAL A N 1
ATOM 667 C CA . VAL A 1 91 ? -2.15 -14.547 1.703 1 92.38 91 VAL A CA 1
ATOM 668 C C . VAL A 1 91 ? -2.033 -15.742 2.643 1 92.38 91 VAL A C 1
ATOM 670 O O . VAL A 1 91 ? -1.189 -15.758 3.543 1 92.38 91 VAL A O 1
ATOM 673 N N . ALA A 1 92 ? -2.887 -16.75 2.379 1 89.06 92 ALA A N 1
ATOM 674 C CA . ALA A 1 92 ? -2.936 -17.984 3.176 1 89.06 92 ALA A CA 1
ATOM 675 C C . ALA A 1 92 ? -2.154 -19.109 2.504 1 89.06 92 ALA A C 1
ATOM 677 O O . ALA A 1 92 ? -2.736 -20.094 2.07 1 89.06 92 ALA A O 1
ATOM 678 N N . LEU A 1 93 ? -0.891 -19.016 2.363 1 91.25 93 LEU A N 1
ATOM 679 C CA . LEU A 1 93 ? -0 -20.047 1.843 1 91.25 93 LEU A CA 1
ATOM 680 C C . LEU A 1 93 ? 1.395 -19.922 2.445 1 91.25 93 LEU A C 1
ATOM 682 O O . LEU A 1 93 ? 1.65 -19.016 3.234 1 91.25 93 LEU A O 1
ATOM 686 N N . THR A 1 94 ? 2.244 -20.875 2.242 1 91.62 94 THR A N 1
ATOM 687 C CA . THR A 1 94 ? 3.607 -20.781 2.752 1 91.62 94 THR A CA 1
ATOM 688 C C . THR A 1 94 ? 4.445 -19.844 1.876 1 91.62 94 THR A C 1
ATOM 690 O O . THR A 1 94 ? 4.16 -19.688 0.687 1 91.62 94 THR A O 1
ATOM 693 N N . PRO A 1 95 ? 5.398 -19.219 2.457 1 92.19 95 PRO A N 1
ATOM 694 C CA . PRO A 1 95 ? 6.254 -18.312 1.686 1 92.19 95 PRO A CA 1
ATOM 695 C C . PRO A 1 95 ? 6.887 -18.984 0.472 1 92.19 95 PRO A C 1
ATOM 697 O O . PRO A 1 95 ? 6.984 -18.375 -0.597 1 92.19 95 PRO A O 1
ATOM 700 N N . GLU A 1 96 ? 7.289 -20.156 0.612 1 92.25 96 GLU A N 1
ATOM 701 C CA . GLU A 1 96 ? 7.938 -20.875 -0.475 1 92.25 96 GLU A CA 1
ATOM 702 C C . GLU A 1 96 ? 6.969 -21.125 -1.625 1 92.25 96 GLU A C 1
ATOM 704 O O . GLU A 1 96 ? 7.32 -20.953 -2.793 1 92.25 96 GLU A O 1
ATOM 709 N N . GLN A 1 97 ? 5.797 -21.516 -1.26 1 93.75 97 GLN A N 1
ATOM 710 C CA . GLN A 1 97 ? 4.777 -21.766 -2.277 1 93.75 97 GLN A CA 1
ATOM 711 C C . GLN A 1 97 ? 4.418 -20.469 -3.016 1 93.75 97 GLN A C 1
ATOM 713 O O . GLN A 1 97 ? 4.281 -20.469 -4.242 1 93.75 97 GLN A O 1
ATOM 718 N N . GLY A 1 98 ? 4.262 -19.375 -2.305 1 94.12 98 GLY A N 1
ATOM 719 C CA . GLY A 1 98 ? 3.945 -18.094 -2.92 1 94.12 98 GLY A CA 1
ATOM 720 C C . GLY A 1 98 ? 5.012 -17.625 -3.893 1 94.12 98 GLY A C 1
ATOM 721 O O . GLY A 1 98 ? 4.695 -17.188 -5.004 1 94.12 98 GLY A O 1
ATOM 722 N N . LEU A 1 99 ? 6.211 -17.734 -3.404 1 93.75 99 LEU A N 1
ATOM 723 C CA . LEU A 1 99 ? 7.324 -17.297 -4.238 1 93.75 99 LEU A CA 1
ATOM 724 C C . LEU A 1 99 ? 7.414 -18.125 -5.512 1 93.75 99 LEU A C 1
ATOM 726 O O . LEU A 1 99 ? 7.629 -17.594 -6.598 1 93.75 99 LEU A O 1
ATOM 730 N N . ASP A 1 100 ? 7.238 -19.406 -5.379 1 95 100 ASP A N 1
ATOM 731 C CA . ASP A 1 100 ? 7.305 -20.297 -6.523 1 95 100 ASP A CA 1
ATOM 732 C C . ASP A 1 100 ? 6.219 -19.969 -7.547 1 95 100 ASP A C 1
ATOM 734 O O . ASP A 1 100 ? 6.496 -19.891 -8.742 1 95 100 ASP A O 1
ATOM 738 N N . ARG A 1 101 ? 5.059 -19.734 -7.082 1 95.81 101 ARG A N 1
ATOM 739 C CA . ARG A 1 101 ? 3.941 -19.438 -7.973 1 95.81 101 ARG A CA 1
ATOM 740 C C . ARG A 1 101 ? 4.133 -18.094 -8.672 1 95.81 101 ARG A C 1
ATOM 742 O O . ARG A 1 101 ? 3.832 -17.969 -9.859 1 95.81 101 ARG A O 1
ATOM 749 N N . LEU A 1 102 ? 4.602 -17.188 -7.945 1 96.31 102 LEU A N 1
ATOM 750 C CA . LEU A 1 102 ? 4.836 -15.867 -8.516 1 96.31 102 LEU A CA 1
ATOM 751 C C . LEU A 1 102 ? 5.914 -15.93 -9.594 1 96.31 102 LEU A C 1
ATOM 753 O O . LEU A 1 102 ? 5.766 -15.328 -10.664 1 96.31 102 LEU A O 1
ATOM 757 N N . LYS A 1 103 ? 6.957 -16.672 -9.344 1 95.19 103 LYS A N 1
ATOM 758 C CA . LYS A 1 103 ? 8.055 -16.797 -10.297 1 95.19 103 LYS A CA 1
ATOM 759 C C . LYS A 1 103 ? 7.598 -17.516 -11.57 1 95.19 103 LYS A C 1
ATOM 761 O O . LYS A 1 103 ? 8.016 -17.156 -12.672 1 95.19 103 LYS A O 1
ATOM 766 N N . GLN A 1 104 ? 6.805 -18.453 -11.367 1 96.12 104 GLN A N 1
ATOM 767 C CA . GLN A 1 104 ? 6.309 -19.219 -12.508 1 96.12 104 GLN A CA 1
ATOM 768 C C . GLN A 1 104 ? 5.426 -18.375 -13.406 1 96.12 104 GLN A C 1
ATOM 770 O O . GLN A 1 104 ? 5.352 -18.609 -14.617 1 96.12 104 GLN A O 1
ATOM 775 N N . GLU A 1 105 ? 4.73 -17.375 -12.805 1 95.38 105 GLU A N 1
ATOM 776 C CA . GLU A 1 105 ? 3.775 -16.578 -13.555 1 95.38 105 GLU A CA 1
ATOM 777 C C . GLU A 1 105 ? 4.434 -15.305 -14.102 1 95.38 105 GLU A C 1
ATOM 779 O O . GLU A 1 105 ? 3.848 -14.609 -14.93 1 95.38 105 GLU A O 1
ATOM 784 N N . ALA A 1 106 ? 5.664 -15.086 -13.68 1 94.19 106 ALA A N 1
ATOM 785 C CA . ALA A 1 106 ? 6.344 -13.859 -14.086 1 94.19 106 ALA A CA 1
ATOM 786 C C . ALA A 1 106 ? 6.594 -13.844 -15.594 1 94.19 106 ALA A C 1
ATOM 788 O O . ALA A 1 106 ? 6.961 -14.867 -16.188 1 94.19 106 ALA A O 1
ATOM 789 N N . VAL A 1 107 ? 6.332 -12.812 -16.188 1 90.25 107 VAL A N 1
ATOM 790 C CA . VAL A 1 107 ? 6.508 -12.695 -17.641 1 90.25 107 VAL A CA 1
ATOM 791 C C . VAL A 1 107 ? 7.805 -11.953 -17.938 1 90.25 107 VAL A C 1
ATOM 793 O O . VAL A 1 107 ? 8.242 -11.102 -17.156 1 90.25 107 VAL A O 1
ATOM 796 N N . MET B 1 1 ? 46.438 -28.219 7.711 1 28.23 1 MET B N 1
ATOM 797 C CA . MET B 1 1 ? 45.281 -28.312 8.586 1 28.23 1 MET B CA 1
ATOM 798 C C . MET B 1 1 ? 44.031 -27.734 7.906 1 28.23 1 MET B C 1
ATOM 800 O O . MET B 1 1 ? 44.031 -26.609 7.438 1 28.23 1 MET B O 1
ATOM 804 N N . PRO B 1 2 ? 42.938 -28.453 7.289 1 32.97 2 PRO B N 1
ATOM 805 C CA . PRO B 1 2 ? 41.969 -28.031 6.281 1 32.97 2 PRO B CA 1
ATOM 806 C C . PRO B 1 2 ? 40.969 -27 6.82 1 32.97 2 PRO B C 1
ATOM 808 O O . PRO B 1 2 ? 40.406 -27.203 7.895 1 32.97 2 PRO B O 1
ATOM 811 N N . GLU B 1 3 ? 41.219 -25.672 6.738 1 30.34 3 GLU B N 1
ATOM 812 C CA . GLU B 1 3 ? 40.531 -24.469 7.184 1 30.34 3 GLU B CA 1
ATOM 813 C C . GLU B 1 3 ? 39.062 -24.5 6.746 1 30.34 3 GLU B C 1
ATOM 815 O O . GLU B 1 3 ? 38.781 -24.547 5.551 1 30.34 3 GLU B O 1
ATOM 820 N N . LYS B 1 4 ? 38.094 -25.188 7.516 1 29.8 4 LYS B N 1
ATOM 821 C CA . LYS B 1 4 ? 36.656 -25.375 7.402 1 29.8 4 LYS B CA 1
ATOM 822 C C . LYS B 1 4 ? 35.969 -24.109 6.914 1 29.8 4 LYS B C 1
ATOM 824 O O . LYS B 1 4 ? 36.531 -23.016 7.016 1 29.8 4 LYS B O 1
ATOM 829 N N . THR B 1 5 ? 34.719 -24.312 6.32 1 27.53 5 THR B N 1
ATOM 830 C CA . THR B 1 5 ? 33.656 -23.734 5.535 1 27.53 5 THR B CA 1
ATOM 831 C C . THR B 1 5 ? 32.969 -22.594 6.305 1 27.53 5 THR B C 1
ATOM 833 O O . THR B 1 5 ? 32.5 -22.797 7.434 1 27.53 5 THR B O 1
ATOM 836 N N . LYS B 1 6 ? 33.438 -21.375 6.254 1 28.89 6 LYS B N 1
ATOM 837 C CA . LYS B 1 6 ? 32.812 -20.141 6.727 1 28.89 6 LYS B CA 1
ATOM 838 C C . LYS B 1 6 ? 31.297 -20.219 6.645 1 28.89 6 LYS B C 1
ATOM 840 O O . LYS B 1 6 ? 30.75 -20.594 5.609 1 28.89 6 LYS B O 1
ATOM 845 N N . THR B 1 7 ? 30.656 -20.703 7.75 1 28.19 7 THR B N 1
ATOM 846 C CA . THR B 1 7 ? 29.219 -20.703 7.988 1 28.19 7 THR B CA 1
ATOM 847 C C . THR B 1 7 ? 28.562 -19.469 7.371 1 28.19 7 THR B C 1
ATOM 849 O O . THR B 1 7 ? 28.984 -18.344 7.633 1 28.19 7 THR B O 1
ATOM 852 N N . LY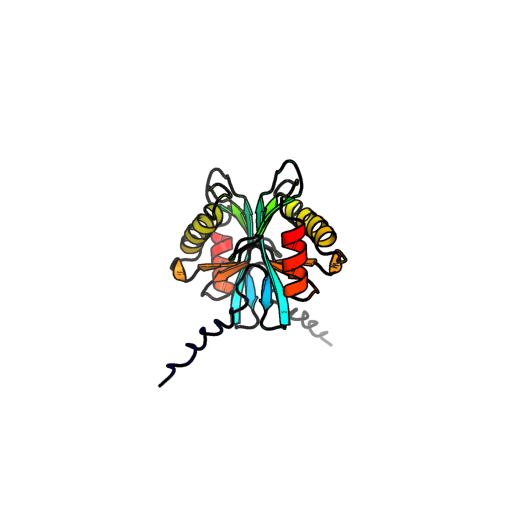S B 1 8 ? 28.25 -19.5 6.09 1 31.22 8 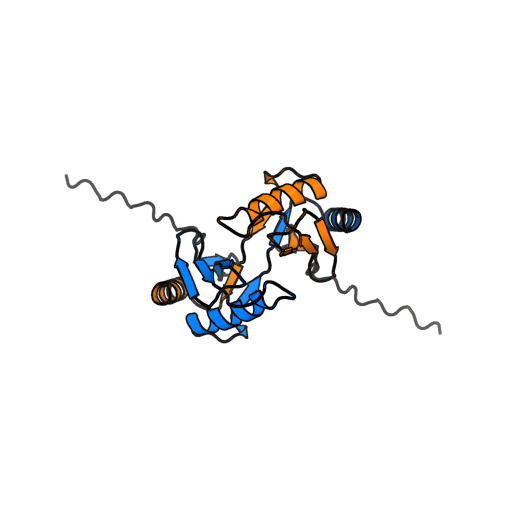LYS B N 1
ATOM 853 C CA . LYS B 1 8 ? 27.5 -18.469 5.391 1 31.22 8 LYS B CA 1
ATOM 854 C C . LYS B 1 8 ? 26.438 -17.859 6.305 1 31.22 8 LYS B C 1
ATOM 856 O O . LYS B 1 8 ? 25.703 -18.578 6.992 1 31.22 8 LYS B O 1
ATOM 861 N N . PRO B 1 9 ? 26.812 -16.766 6.988 1 29.8 9 PRO B N 1
ATOM 862 C CA . PRO B 1 9 ? 25.766 -16.125 7.781 1 29.8 9 PRO B CA 1
ATOM 863 C C . PRO B 1 9 ? 24.359 -16.438 7.254 1 29.8 9 PRO B C 1
ATOM 865 O O . PRO B 1 9 ? 24.125 -16.359 6.047 1 29.8 9 PRO B O 1
ATOM 868 N N . SER B 1 10 ? 23.766 -17.531 7.723 1 29.42 10 SER B N 1
ATOM 869 C CA . SER B 1 10 ? 22.344 -17.797 7.5 1 29.42 10 SER B CA 1
ATOM 870 C C . SER B 1 10 ? 21.547 -16.5 7.516 1 29.42 10 SER B C 1
ATOM 872 O O . SER B 1 10 ? 21.438 -15.836 8.555 1 29.42 10 SER B O 1
ATOM 874 N N . GLN B 1 11 ? 22.031 -15.453 6.879 1 31.48 11 GLN B N 1
ATOM 875 C CA . GLN B 1 11 ? 21.109 -14.328 6.766 1 31.48 11 GLN B CA 1
ATOM 876 C C . GLN B 1 11 ? 19.672 -14.789 6.891 1 31.48 11 GLN B C 1
ATOM 878 O O . GLN B 1 11 ? 19.156 -15.5 6.023 1 31.48 11 GLN B O 1
ATOM 883 N N . THR B 1 12 ? 19.438 -15.406 8.016 1 32 12 THR B N 1
ATOM 884 C CA . THR B 1 12 ? 18.031 -15.625 8.305 1 32 12 THR B CA 1
ATOM 885 C C . THR B 1 12 ? 17.172 -14.555 7.641 1 32 12 THR B C 1
ATOM 887 O O . THR B 1 12 ? 17.297 -13.367 7.945 1 32 12 THR B O 1
ATOM 890 N N . PRO B 1 13 ? 17.094 -14.602 6.391 1 34.66 13 PRO B N 1
ATOM 891 C CA . PRO B 1 13 ? 16.391 -13.57 5.621 1 34.66 13 PRO B CA 1
ATOM 892 C C . PRO B 1 13 ? 15.242 -12.938 6.402 1 34.66 13 PRO B C 1
ATOM 894 O O . PRO B 1 13 ? 14.367 -13.641 6.902 1 34.66 13 PRO B O 1
ATOM 897 N N . SER B 1 14 ? 15.5 -12.43 7.535 1 39.59 14 SER B N 1
ATOM 898 C CA . SER B 1 14 ? 14.344 -11.602 7.863 1 39.59 14 SER B CA 1
ATOM 899 C C . SER B 1 14 ? 13.445 -11.398 6.648 1 39.59 14 SER B C 1
ATOM 901 O O . SER B 1 14 ? 13.922 -11.031 5.57 1 39.59 14 SER B O 1
ATOM 903 N N . SER B 1 15 ? 12.602 -12.469 6.395 1 48.19 15 SER B N 1
ATOM 904 C CA . SER B 1 15 ? 11.672 -12.766 5.312 1 48.19 15 SER B CA 1
ATOM 905 C C . SER B 1 15 ? 11.18 -11.492 4.629 1 48.19 15 SER B C 1
ATOM 907 O O . SER B 1 15 ? 9.992 -11.18 4.668 1 48.19 15 SER B O 1
ATOM 909 N N . SER B 1 16 ? 11.969 -10.414 4.898 1 57.47 16 SER B N 1
ATOM 910 C CA . SER B 1 16 ? 11.648 -9.102 4.355 1 57.47 16 SER B CA 1
ATOM 911 C C . SER B 1 16 ? 11.648 -9.117 2.83 1 57.47 16 SER B C 1
ATOM 913 O O . SER B 1 16 ? 11.75 -8.062 2.193 1 57.47 16 SER B O 1
ATOM 915 N N . GLY B 1 17 ? 11.789 -10.25 2.371 1 71.06 17 GLY B N 1
ATOM 916 C CA . GLY B 1 17 ? 11.797 -10.281 0.917 1 71.06 17 GLY B CA 1
ATOM 917 C C . GLY B 1 17 ? 10.43 -10.023 0.311 1 71.06 17 GLY B C 1
ATOM 918 O O . GLY B 1 17 ? 9.57 -9.414 0.947 1 71.06 17 GLY B O 1
ATOM 919 N N . GLN B 1 18 ? 10.445 -10.297 -0.891 1 87.06 18 GLN B N 1
ATOM 920 C CA . GLN B 1 18 ? 9.219 -10.078 -1.656 1 87.06 18 GLN B CA 1
ATOM 921 C C . GLN B 1 18 ? 8.07 -10.906 -1.098 1 87.06 18 GLN B C 1
ATOM 923 O O . GLN B 1 18 ? 6.91 -10.492 -1.173 1 87.06 18 GLN B O 1
ATOM 928 N N . VAL B 1 19 ? 8.422 -12.07 -0.444 1 91.12 19 VAL B N 1
ATOM 929 C CA . VAL B 1 19 ? 7.457 -12.914 0.252 1 91.12 19 VAL B CA 1
ATOM 930 C C . VAL B 1 19 ? 7.988 -13.281 1.637 1 91.12 19 VAL B C 1
ATOM 932 O O . VAL B 1 19 ? 9.07 -13.867 1.761 1 91.12 19 VAL B O 1
ATOM 935 N N . ALA B 1 20 ? 7.309 -12.82 2.656 1 89.19 20 ALA B N 1
ATOM 936 C CA . ALA B 1 20 ? 7.785 -13.016 4.023 1 89.19 20 ALA B CA 1
ATOM 937 C C . ALA B 1 20 ? 6.645 -13.422 4.949 1 89.19 20 ALA B C 1
ATOM 939 O O . ALA B 1 20 ? 5.477 -13.391 4.555 1 89.19 20 ALA B O 1
ATOM 940 N N . ARG B 1 21 ? 7.02 -13.906 6.109 1 87.5 21 ARG B N 1
ATOM 941 C CA . ARG B 1 21 ? 6.062 -14.172 7.176 1 87.5 21 ARG B CA 1
ATOM 942 C C . ARG B 1 21 ? 6.066 -13.055 8.211 1 87.5 21 ARG B C 1
ATOM 944 O O . ARG B 1 21 ? 7.133 -12.602 8.633 1 87.5 21 ARG B O 1
ATOM 951 N N . ASP B 1 22 ? 4.875 -12.625 8.5 1 79.56 22 ASP B N 1
ATOM 952 C CA . ASP B 1 22 ? 4.801 -11.547 9.484 1 79.56 22 ASP B CA 1
ATOM 953 C C . ASP B 1 22 ? 4.859 -12.102 10.906 1 79.56 22 ASP B C 1
ATOM 955 O O . ASP B 1 22 ? 4.969 -13.312 11.102 1 79.56 22 ASP B O 1
ATOM 959 N N . LYS B 1 23 ? 4.875 -11.18 11.859 1 76.31 23 LYS B N 1
ATOM 960 C CA . LYS B 1 23 ? 4.973 -11.531 13.273 1 76.31 23 LYS B CA 1
ATOM 961 C C . LYS B 1 23 ? 3.818 -12.438 13.695 1 76.31 23 LYS B C 1
ATOM 963 O O . LYS B 1 23 ? 3.947 -13.211 14.641 1 76.31 23 LYS B O 1
ATOM 968 N N . ASN B 1 24 ? 2.707 -12.391 12.938 1 78.56 24 ASN B N 1
ATOM 969 C CA . ASN B 1 24 ? 1.537 -13.211 13.234 1 78.56 24 ASN B CA 1
ATOM 970 C C . ASN B 1 24 ? 1.55 -14.508 12.438 1 78.56 24 ASN B C 1
ATOM 972 O O . ASN B 1 24 ? 0.514 -15.156 12.281 1 78.56 24 ASN B O 1
ATOM 976 N N . ASN B 1 25 ? 2.664 -14.797 11.82 1 85.06 25 ASN B N 1
ATOM 977 C CA . ASN B 1 25 ? 2.838 -16.016 11.039 1 85.06 25 ASN B CA 1
ATOM 978 C C . ASN B 1 25 ? 1.981 -16 9.773 1 85.06 25 ASN B C 1
ATOM 980 O O . ASN B 1 25 ? 1.576 -17.047 9.273 1 85.06 25 ASN B O 1
ATOM 984 N N . VAL B 1 26 ? 1.634 -14.805 9.391 1 85.75 26 VAL B N 1
ATOM 985 C CA . VAL B 1 26 ? 0.893 -14.625 8.148 1 85.75 26 VAL B CA 1
ATOM 986 C C . VAL B 1 26 ? 1.858 -14.281 7.016 1 85.75 26 VAL B C 1
ATOM 988 O O . VAL B 1 26 ? 2.779 -13.484 7.199 1 85.75 26 VAL B O 1
ATOM 991 N N . VAL B 1 27 ? 1.644 -14.922 5.902 1 92.56 27 VAL B N 1
ATOM 992 C CA . VAL B 1 27 ? 2.527 -14.672 4.77 1 92.56 27 VAL B CA 1
ATOM 993 C C . VAL B 1 27 ? 2.143 -13.359 4.094 1 92.56 27 VAL B C 1
ATOM 995 O O . VAL B 1 27 ? 0.966 -13.117 3.814 1 92.56 27 VAL B O 1
ATOM 998 N N . THR B 1 28 ? 3.172 -12.57 3.861 1 91.12 28 THR B N 1
ATOM 999 C CA . THR B 1 28 ? 2.961 -11.273 3.229 1 91.12 28 THR B CA 1
ATOM 1000 C C . THR B 1 28 ? 3.793 -11.156 1.956 1 91.12 28 THR B C 1
ATOM 1002 O O . THR B 1 28 ? 4.934 -11.625 1.905 1 91.12 28 THR B O 1
ATOM 1005 N N . ILE B 1 29 ? 3.168 -10.531 0.952 1 91.94 29 ILE B N 1
ATOM 1006 C CA . ILE B 1 29 ? 3.846 -10.242 -0.307 1 91.94 29 ILE B CA 1
ATOM 1007 C C . ILE B 1 29 ? 3.961 -8.734 -0.5 1 91.94 29 ILE B C 1
ATOM 1009 O O . ILE B 1 29 ? 2.961 -8.016 -0.427 1 91.94 29 ILE B O 1
ATOM 1013 N N . SER B 1 30 ? 5.137 -8.273 -0.68 1 87.12 30 SER B N 1
ATOM 1014 C CA . SER B 1 30 ? 5.328 -6.875 -1.051 1 87.12 30 SER B CA 1
ATOM 1015 C C . SER B 1 30 ? 5.09 -6.66 -2.541 1 87.12 30 SER B C 1
ATOM 1017 O O . SER B 1 30 ? 5.801 -7.219 -3.377 1 87.12 30 SER B O 1
ATOM 1019 N N . VAL B 1 31 ? 4.086 -5.754 -2.848 1 89.88 31 VAL B N 1
ATOM 1020 C CA . VAL B 1 31 ? 3.668 -5.637 -4.242 1 89.88 31 VAL B CA 1
ATOM 1021 C C . VAL B 1 31 ? 3.867 -4.199 -4.719 1 89.88 31 VAL B C 1
ATOM 1023 O O . VAL B 1 31 ? 3.537 -3.25 -4.008 1 89.88 31 VAL B O 1
ATOM 1026 N N . HIS B 1 32 ? 4.484 -4.121 -5.867 1 83.62 32 HIS B N 1
ATOM 1027 C CA . HIS B 1 32 ? 4.469 -2.891 -6.648 1 83.62 32 HIS B CA 1
ATOM 1028 C C . HIS B 1 32 ? 3.502 -2.996 -7.82 1 83.62 32 HIS B C 1
ATOM 1030 O O . HIS B 1 32 ? 3.848 -3.549 -8.867 1 83.62 32 HIS B O 1
ATOM 1036 N N . ALA B 1 33 ? 2.322 -2.324 -7.594 1 86.44 33 ALA B N 1
ATOM 1037 C CA . ALA B 1 33 ? 1.278 -2.439 -8.609 1 86.44 33 ALA B CA 1
ATOM 1038 C C . ALA B 1 33 ? 1.303 -1.247 -9.555 1 86.44 33 ALA B C 1
ATOM 1040 O O . ALA B 1 33 ? 1.53 -0.112 -9.133 1 86.44 33 ALA B O 1
ATOM 1041 N N . LYS B 1 34 ? 1.134 -1.532 -10.797 1 82.19 34 LYS B N 1
ATOM 1042 C CA . LYS B 1 34 ? 0.969 -0.52 -11.836 1 82.19 34 LYS B CA 1
ATOM 1043 C C . LYS B 1 34 ? -0.431 -0.575 -12.438 1 82.19 34 LYS B C 1
ATOM 1045 O O . LYS B 1 34 ? -0.689 -1.367 -13.352 1 82.19 34 LYS B O 1
ATOM 1050 N N . PRO B 1 35 ? -1.236 0.239 -11.992 1 85.88 35 PRO B N 1
ATOM 1051 C CA . PRO B 1 35 ? -2.584 0.245 -12.57 1 85.88 35 PRO B CA 1
ATOM 1052 C C . PRO B 1 35 ? -2.619 0.797 -13.992 1 85.88 35 PRO B C 1
ATOM 1054 O O . PRO B 1 35 ? -1.577 1.168 -14.539 1 85.88 35 PRO B O 1
ATOM 1057 N N . GLU B 1 36 ? -3.816 0.701 -14.617 1 87 36 GLU B N 1
ATOM 1058 C CA . GLU B 1 36 ? -4.09 1.171 -15.969 1 87 36 GLU B CA 1
ATOM 1059 C C . GLU B 1 36 ? -3.209 0.453 -16.984 1 87 36 GLU B C 1
ATOM 1061 O O . GLU B 1 36 ? -2.721 1.07 -17.938 1 87 36 GLU B O 1
ATOM 1066 N N . SER B 1 37 ? -2.85 -0.698 -16.703 1 90.5 37 SER B N 1
ATOM 1067 C CA . SER B 1 37 ? -2.105 -1.525 -17.641 1 90.5 37 SER B CA 1
ATOM 1068 C C . SER B 1 37 ? -3.041 -2.201 -18.641 1 90.5 37 SER B C 1
ATOM 1070 O O . SER B 1 37 ? -4.258 -2.201 -18.453 1 90.5 37 SER B O 1
ATOM 1072 N N . GLU B 1 38 ? -2.416 -2.637 -19.688 1 93.69 38 GLU B N 1
ATOM 1073 C CA . GLU B 1 38 ? -3.207 -3.291 -20.734 1 93.69 38 GLU B CA 1
ATOM 1074 C C . GLU B 1 38 ? -3.73 -4.645 -20.25 1 93.69 38 GLU B C 1
ATOM 1076 O O . GLU B 1 38 ? -4.871 -5.012 -20.547 1 93.69 38 GLU B O 1
ATOM 1081 N N . LEU B 1 39 ? -2.912 -5.379 -19.484 1 95.88 39 LEU B N 1
ATOM 1082 C CA . LEU B 1 39 ? -3.256 -6.707 -18.984 1 95.88 39 LEU B CA 1
ATOM 1083 C C . LEU B 1 39 ? -2.713 -6.914 -17.578 1 95.88 39 LEU B C 1
ATOM 1085 O O . LEU B 1 39 ? -1.823 -6.184 -17.125 1 95.88 39 LEU B O 1
ATOM 1089 N N . ASN B 1 40 ? -3.363 -7.914 -16.984 1 96.75 40 ASN B N 1
ATOM 1090 C CA . ASN B 1 40 ? -2.805 -8.352 -15.719 1 96.75 40 ASN B CA 1
ATOM 1091 C C . ASN B 1 40 ? -1.574 -9.227 -15.914 1 96.75 40 ASN B C 1
ATOM 1093 O O . ASN B 1 40 ? -1.607 -10.18 -16.703 1 96.75 40 ASN B O 1
ATOM 1097 N N . ALA B 1 41 ? -0.472 -8.875 -15.156 1 97.75 41 ALA B N 1
ATOM 1098 C CA . ALA B 1 41 ? 0.742 -9.672 -15.305 1 97.75 41 ALA B CA 1
ATOM 1099 C C . ALA B 1 41 ? 1.685 -9.461 -14.125 1 97.75 41 ALA B C 1
ATOM 1101 O O . ALA B 1 41 ? 1.791 -8.352 -13.594 1 97.75 41 ALA B O 1
ATOM 1102 N N . ILE B 1 42 ? 2.301 -10.555 -13.727 1 97 42 ILE B N 1
ATOM 1103 C CA . ILE B 1 42 ? 3.477 -10.414 -12.867 1 97 42 ILE B CA 1
ATOM 1104 C C . ILE B 1 42 ? 4.68 -10 -13.711 1 97 42 ILE B C 1
ATOM 1106 O O . ILE B 1 42 ? 5.18 -10.789 -14.523 1 97 42 ILE B O 1
ATOM 1110 N N . THR B 1 43 ? 5.176 -8.891 -13.492 1 95.5 43 THR B N 1
ATOM 1111 C CA . THR B 1 43 ? 6.156 -8.344 -14.422 1 95.5 43 THR B CA 1
ATOM 1112 C C . THR B 1 43 ? 7.574 -8.539 -13.891 1 95.5 43 THR B C 1
ATOM 1114 O O . THR B 1 43 ? 8.523 -8.625 -14.664 1 95.5 43 THR B O 1
ATOM 1117 N N . VAL B 1 44 ? 7.789 -8.477 -12.617 1 90.62 44 VAL B N 1
ATOM 1118 C CA . VAL B 1 44 ? 9.109 -8.656 -12.016 1 90.62 44 VAL B CA 1
ATOM 1119 C C . VAL B 1 44 ? 8.961 -9.25 -10.617 1 90.62 44 VAL B C 1
ATOM 1121 O O . VAL B 1 44 ? 8 -8.945 -9.906 1 90.62 44 VAL B O 1
ATOM 1124 N N . VAL B 1 45 ? 9.875 -10.227 -10.289 1 92.62 45 VAL B N 1
ATOM 1125 C CA . VAL B 1 45 ? 10 -10.75 -8.93 1 92.62 45 VAL B CA 1
ATOM 1126 C C . VAL B 1 45 ? 11.391 -10.43 -8.383 1 92.62 45 VAL B C 1
ATOM 1128 O O . VAL B 1 45 ? 12.328 -11.211 -8.555 1 92.62 45 VAL B O 1
ATOM 1131 N N . SER B 1 46 ? 11.445 -9.32 -7.812 1 88.69 46 SER B N 1
ATOM 1132 C CA . SER B 1 46 ? 12.719 -8.891 -7.234 1 88.69 46 SER B CA 1
ATOM 1133 C C . SER B 1 46 ? 12.844 -9.352 -5.785 1 88.69 46 SER B C 1
ATOM 1135 O O . SER B 1 46 ? 11.945 -10 -5.25 1 88.69 46 SER B O 1
ATOM 1137 N N . ILE B 1 47 ? 14.016 -9.008 -5.172 1 84.31 47 ILE B N 1
ATOM 1138 C CA . ILE B 1 47 ? 14.281 -9.391 -3.789 1 84.31 47 ILE B CA 1
ATOM 1139 C C . ILE B 1 47 ? 13.422 -8.555 -2.844 1 84.31 47 ILE B C 1
ATOM 1141 O O . ILE B 1 47 ? 13.102 -8.992 -1.736 1 84.31 47 ILE B O 1
ATOM 1145 N N . VAL B 1 48 ? 12.969 -7.426 -3.293 1 79.81 48 VAL B N 1
ATOM 1146 C CA . VAL B 1 48 ? 12.312 -6.473 -2.404 1 79.81 48 VAL B CA 1
ATOM 1147 C C . VAL B 1 48 ? 10.805 -6.504 -2.629 1 79.81 48 VAL B C 1
ATOM 1149 O O . VAL B 1 48 ? 10.031 -6.359 -1.685 1 79.81 48 VAL B O 1
ATOM 1152 N N . ALA B 1 49 ? 10.375 -6.707 -3.951 1 87.25 49 ALA B N 1
ATOM 1153 C CA . ALA B 1 49 ? 8.945 -6.602 -4.246 1 87.25 49 ALA B CA 1
ATOM 1154 C C . ALA B 1 49 ? 8.594 -7.34 -5.535 1 87.25 49 ALA B C 1
ATOM 1156 O O . ALA B 1 49 ? 9.477 -7.637 -6.348 1 87.25 49 ALA B O 1
ATOM 1157 N N . VAL B 1 50 ? 7.297 -7.629 -5.633 1 91.75 50 VAL B N 1
ATOM 1158 C CA . VAL B 1 50 ? 6.742 -8.234 -6.84 1 91.75 50 VAL B CA 1
ATOM 1159 C C . VAL B 1 50 ? 6.059 -7.16 -7.684 1 91.75 50 VAL B C 1
ATOM 1161 O O . VAL B 1 50 ? 5.168 -6.457 -7.203 1 91.75 50 VAL B O 1
ATOM 1164 N N . GLY B 1 51 ? 6.57 -6.973 -8.898 1 90.38 51 GLY B N 1
ATOM 1165 C CA . GLY B 1 51 ? 5.895 -6.098 -9.836 1 90.38 51 GLY B CA 1
ATOM 1166 C C . GLY B 1 51 ? 4.668 -6.73 -10.469 1 90.38 51 GLY B C 1
ATOM 1167 O O . GLY B 1 51 ? 4.742 -7.844 -10.992 1 90.38 51 GLY B O 1
ATOM 1168 N N . VAL B 1 52 ? 3.545 -5.98 -10.359 1 92.62 52 VAL B N 1
ATOM 1169 C CA . VAL B 1 52 ? 2.295 -6.504 -10.898 1 92.62 52 VAL B CA 1
ATOM 1170 C C . 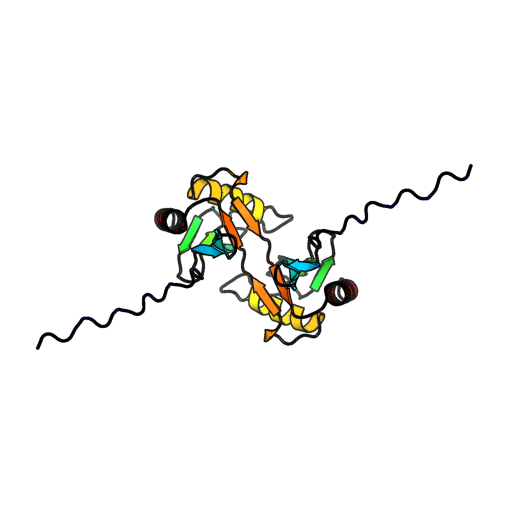VAL B 1 52 ? 1.623 -5.445 -11.766 1 92.62 52 VAL B C 1
ATOM 1172 O O . VAL B 1 52 ? 1.376 -4.324 -11.312 1 92.62 52 VAL B O 1
ATOM 1175 N N . ALA B 1 53 ? 1.418 -5.727 -13.008 1 92.75 53 ALA B N 1
ATOM 1176 C CA . ALA B 1 53 ? 0.56 -4.91 -13.867 1 92.75 53 ALA B CA 1
ATOM 1177 C C . ALA B 1 53 ? -0.914 -5.227 -13.625 1 92.75 53 ALA B C 1
ATOM 1179 O O . ALA B 1 53 ? -1.297 -6.395 -13.547 1 92.75 53 ALA B O 1
ATOM 1180 N N . ILE B 1 54 ? -1.699 -4.23 -13.477 1 92.69 54 ILE B N 1
ATOM 1181 C CA . ILE B 1 54 ? -3.127 -4.414 -13.234 1 92.69 54 ILE B CA 1
ATOM 1182 C C . ILE B 1 54 ? -3.93 -3.641 -14.281 1 92.69 54 ILE B C 1
ATOM 1184 O O . ILE B 1 54 ? -3.74 -2.436 -14.445 1 92.69 54 ILE B O 1
ATOM 1188 N N . ALA B 1 55 ? -4.746 -4.352 -14.922 1 95.94 55 ALA B N 1
ATOM 1189 C CA . ALA B 1 55 ? -5.582 -3.756 -15.961 1 95.94 55 ALA B CA 1
ATOM 1190 C C . ALA B 1 55 ? -6.844 -3.137 -15.359 1 95.94 55 ALA B C 1
ATOM 1192 O O . ALA B 1 55 ? -7.957 -3.506 -15.734 1 95.94 55 ALA B O 1
ATOM 1193 N N . ALA B 1 56 ? -6.742 -2.189 -14.531 1 91.75 56 ALA B N 1
ATOM 1194 C CA . ALA B 1 56 ? -7.836 -1.458 -13.906 1 91.75 56 ALA B CA 1
ATOM 1195 C C . ALA B 1 56 ? -7.398 -0.052 -13.5 1 91.75 56 ALA B C 1
ATOM 1197 O O . ALA B 1 56 ? -6.227 0.177 -13.195 1 91.75 56 ALA B O 1
ATOM 1198 N N . PRO B 1 57 ? -8.266 0.879 -13.555 1 83.38 57 PRO B N 1
ATOM 1199 C CA . PRO B 1 57 ? -7.926 2.236 -13.117 1 83.38 57 PRO B CA 1
ATOM 1200 C C . PRO B 1 57 ? -7.711 2.34 -11.609 1 83.38 57 PRO B C 1
ATOM 1202 O O . PRO B 1 57 ? -8.227 1.515 -10.852 1 83.38 57 PRO B O 1
ATOM 1205 N N . PRO B 1 58 ? -6.824 3.172 -11.203 1 76.69 58 PRO B N 1
ATOM 1206 C CA . PRO B 1 58 ? -6.57 3.379 -9.773 1 76.69 58 PRO B CA 1
ATOM 1207 C C . PRO B 1 58 ? -7.695 4.141 -9.078 1 76.69 58 PRO B C 1
ATOM 1209 O O . PRO B 1 58 ? -7.457 5.191 -8.477 1 76.69 58 PRO B O 1
ATOM 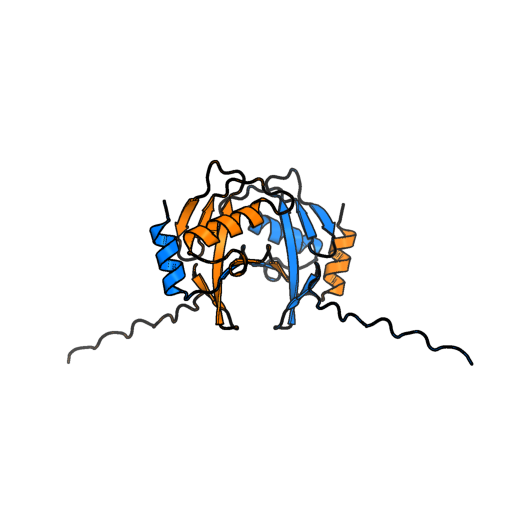1212 N N . THR B 1 59 ? -8.867 3.896 -9.312 1 70.94 59 THR B N 1
ATOM 1213 C CA . THR B 1 59 ? -10 4.641 -8.766 1 70.94 59 THR B CA 1
ATOM 1214 C C . THR B 1 59 ? -10.891 3.736 -7.926 1 70.94 59 THR B C 1
ATOM 1216 O O . THR B 1 59 ? -11.109 2.572 -8.266 1 70.94 59 THR B O 1
ATOM 1219 N N . ASP B 1 60 ? -11.328 4.336 -6.711 1 71.06 60 ASP B N 1
ATOM 1220 C CA . ASP B 1 60 ? -12.367 3.742 -5.879 1 71.06 60 ASP B CA 1
ATOM 1221 C C . ASP B 1 60 ? -12.031 2.289 -5.539 1 71.06 60 ASP B C 1
ATOM 1223 O O . ASP B 1 60 ? -12.914 1.434 -5.516 1 71.06 60 ASP B O 1
ATOM 1227 N N . GLY B 1 61 ? -10.828 1.955 -5.562 1 76.62 61 GLY B N 1
ATOM 1228 C CA . GLY B 1 61 ? -10.453 0.616 -5.145 1 76.62 61 GLY B CA 1
ATOM 1229 C C . GLY B 1 61 ? -10.492 -0.396 -6.273 1 76.62 61 GLY B C 1
ATOM 1230 O O . GLY B 1 61 ? -10.25 -1.585 -6.059 1 76.62 61 GLY B O 1
ATOM 1231 N N . GLN B 1 62 ? -10.812 -0.012 -7.441 1 83.81 62 GLN B N 1
ATOM 1232 C CA . GLN B 1 62 ? -10.922 -0.93 -8.57 1 83.81 62 GLN B CA 1
ATOM 1233 C C . GLN B 1 62 ? -9.594 -1.635 -8.828 1 83.81 62 GLN B C 1
ATOM 1235 O O . GLN B 1 62 ? -9.562 -2.84 -9.086 1 83.81 62 GLN B O 1
ATOM 1240 N N . ALA B 1 63 ? -8.539 -0.969 -8.766 1 87.56 63 ALA B N 1
ATOM 1241 C CA . ALA B 1 63 ? -7.23 -1.59 -8.961 1 87.56 63 ALA B CA 1
ATOM 1242 C C . ALA B 1 63 ? -6.957 -2.637 -7.883 1 87.56 63 ALA B C 1
ATOM 1244 O O . ALA B 1 63 ? -6.453 -3.723 -8.18 1 87.56 63 ALA B O 1
ATOM 1245 N N . ASN B 1 64 ? -7.27 -2.365 -6.668 1 86.31 64 ASN B N 1
ATOM 1246 C CA . ASN B 1 64 ? -7.059 -3.297 -5.566 1 86.31 64 ASN B CA 1
ATOM 1247 C C . ASN B 1 64 ? -7.926 -4.543 -5.707 1 86.31 64 ASN B C 1
ATOM 1249 O O . ASN B 1 64 ? -7.484 -5.652 -5.41 1 86.31 64 ASN B O 1
ATOM 1253 N N . ALA B 1 65 ? -9.18 -4.25 -6.09 1 91.06 65 ALA B N 1
ATOM 1254 C CA . ALA B 1 65 ? -10.07 -5.387 -6.305 1 91.06 65 ALA B CA 1
ATOM 1255 C C . ALA B 1 65 ? -9.531 -6.301 -7.406 1 91.06 65 ALA B C 1
ATOM 1257 O O . ALA B 1 65 ? -9.539 -7.527 -7.262 1 91.06 65 ALA B O 1
ATOM 1258 N N . GLU B 1 66 ? -9.07 -5.625 -8.43 1 94.62 66 GLU B N 1
ATOM 1259 C CA . GLU B 1 66 ? -8.508 -6.395 -9.539 1 94.62 66 GLU B CA 1
ATOM 1260 C C . GLU B 1 66 ? -7.223 -7.098 -9.125 1 94.62 66 GLU B C 1
ATOM 1262 O O . GLU B 1 66 ? -6.949 -8.219 -9.57 1 94.62 66 GLU B O 1
ATOM 1267 N N . LEU B 1 67 ? -6.457 -6.508 -8.352 1 93.56 67 LEU B N 1
ATOM 1268 C CA . LEU B 1 67 ? -5.246 -7.113 -7.812 1 93.56 67 LEU B CA 1
ATOM 1269 C C . LEU B 1 67 ? -5.57 -8.375 -7.02 1 93.56 67 LEU B C 1
ATOM 1271 O O . LEU B 1 67 ? -4.922 -9.406 -7.195 1 93.56 67 LEU B O 1
ATOM 1275 N N . VAL B 1 68 ? -6.57 -8.328 -6.227 1 94.19 68 VAL B N 1
ATOM 1276 C CA . VAL B 1 68 ? -7.004 -9.469 -5.426 1 94.19 68 VAL B CA 1
ATOM 1277 C C . VAL B 1 68 ? -7.449 -10.602 -6.344 1 94.19 68 VAL B C 1
ATOM 1279 O O . VAL B 1 68 ? -7.047 -11.75 -6.16 1 94.19 68 VAL B O 1
ATOM 1282 N N . ARG B 1 69 ? -8.227 -10.148 -7.258 1 97 69 ARG B N 1
ATOM 1283 C CA . ARG B 1 69 ? -8.727 -11.141 -8.203 1 97 69 ARG B CA 1
ATOM 1284 C C . ARG B 1 69 ? -7.582 -11.82 -8.938 1 97 69 ARG B C 1
ATOM 1286 O O . ARG B 1 69 ? -7.531 -13.055 -9.023 1 97 69 ARG B O 1
ATOM 1293 N N . TYR B 1 70 ? -6.684 -11.117 -9.391 1 97.75 70 TYR B N 1
ATOM 1294 C CA . TYR B 1 70 ? -5.574 -11.641 -10.18 1 97.75 70 TYR B CA 1
ATOM 1295 C C . TYR B 1 70 ? -4.656 -12.516 -9.328 1 97.75 70 TYR B C 1
ATOM 1297 O O . TYR B 1 70 ? -4.305 -13.625 -9.727 1 97.75 70 TYR B O 1
ATOM 1305 N N . LEU B 1 71 ? -4.277 -12.039 -8.242 1 97 71 LEU B N 1
ATOM 1306 C CA . LEU B 1 71 ? -3.361 -12.781 -7.379 1 97 71 LEU B CA 1
ATOM 1307 C C . LEU B 1 71 ? -4.004 -14.062 -6.871 1 97 71 LEU B C 1
ATOM 1309 O O . LEU B 1 71 ? -3.322 -15.07 -6.688 1 97 71 LEU B O 1
ATOM 1313 N N . SER B 1 72 ? -5.293 -13.961 -6.625 1 97.62 72 SER B N 1
ATOM 1314 C CA . SER B 1 72 ? -5.98 -15.18 -6.207 1 97.62 72 SER B CA 1
ATOM 1315 C C . SER B 1 72 ? -5.848 -16.281 -7.262 1 97.62 72 SER B C 1
ATOM 1317 O O . SER B 1 72 ? -5.684 -17.453 -6.926 1 97.62 72 SER B O 1
ATOM 1319 N N . LYS B 1 73 ? -5.945 -15.859 -8.531 1 97.5 73 LYS B N 1
ATOM 1320 C CA . LYS B 1 73 ? -5.789 -16.812 -9.617 1 97.5 73 LYS B CA 1
ATOM 1321 C C . LYS B 1 73 ? -4.352 -17.328 -9.703 1 97.5 73 LYS B C 1
ATOM 1323 O O . LYS B 1 73 ? -4.117 -18.531 -9.82 1 97.5 73 LYS B O 1
ATOM 1328 N N . VAL B 1 74 ? -3.402 -16.469 -9.602 1 97.31 74 VAL B N 1
ATOM 1329 C CA . VAL B 1 74 ? -1.988 -16.812 -9.734 1 97.31 74 VAL B CA 1
ATOM 1330 C C . VAL B 1 74 ? -1.569 -17.734 -8.602 1 97.31 74 VAL B C 1
ATOM 1332 O O . VAL B 1 74 ? -0.807 -18.688 -8.82 1 97.31 74 VAL B O 1
ATOM 1335 N N . LEU B 1 75 ? -2.029 -17.5 -7.422 1 97.06 75 LEU B N 1
ATOM 1336 C CA . LEU B 1 75 ? -1.597 -18.234 -6.238 1 97.06 75 LEU B CA 1
ATOM 1337 C C . LEU B 1 75 ? -2.521 -19.422 -5.961 1 97.06 75 LEU B C 1
ATOM 1339 O O . LEU B 1 75 ? -2.324 -20.156 -4.992 1 97.06 75 LEU B O 1
ATOM 1343 N N . ALA B 1 76 ? -3.58 -19.484 -6.695 1 96.44 76 ALA B N 1
ATOM 1344 C CA . ALA B 1 76 ? -4.551 -20.562 -6.555 1 96.44 76 ALA B CA 1
ATOM 1345 C C . ALA B 1 76 ? -5.227 -20.516 -5.188 1 96.44 76 ALA B C 1
ATOM 1347 O O . ALA B 1 76 ? -5.297 -21.531 -4.488 1 96.44 76 ALA B O 1
ATOM 1348 N N . LEU B 1 77 ? -5.684 -19.375 -4.84 1 96.69 77 LEU B N 1
ATOM 1349 C CA . LEU B 1 77 ? -6.391 -19.141 -3.586 1 96.69 77 LEU B CA 1
ATOM 1350 C C . LEU B 1 77 ? -7.785 -18.594 -3.846 1 96.69 77 LEU B C 1
ATOM 1352 O O . LEU B 1 77 ? -8.055 -18.062 -4.93 1 96.69 77 LEU B O 1
ATOM 1356 N N . LYS B 1 78 ? -8.617 -18.734 -2.83 1 96 78 LYS B N 1
ATOM 1357 C CA . LYS B 1 78 ? -9.883 -18.016 -2.873 1 96 78 LYS B CA 1
ATOM 1358 C C . LYS B 1 78 ? -9.672 -16.516 -2.717 1 96 78 LYS B C 1
ATOM 1360 O O . LYS B 1 78 ? -8.719 -16.094 -2.059 1 96 78 LYS B O 1
ATOM 1365 N N . ARG B 1 79 ? -10.578 -15.719 -3.219 1 95 79 ARG B N 1
ATOM 1366 C CA . ARG B 1 79 ? -10.469 -14.266 -3.127 1 95 79 ARG B CA 1
ATOM 1367 C C . ARG B 1 79 ? -10.43 -13.812 -1.671 1 95 79 ARG B C 1
ATOM 1369 O O . ARG B 1 79 ? -9.75 -12.836 -1.341 1 95 79 ARG B O 1
ATOM 1376 N N . SER B 1 80 ? -11.102 -14.586 -0.822 1 93.62 80 SER B N 1
ATOM 1377 C CA . SER B 1 80 ? -11.18 -14.227 0.589 1 93.62 80 SER B CA 1
ATOM 1378 C C . SER B 1 80 ? -9.852 -14.453 1.298 1 93.62 80 SER B C 1
ATOM 1380 O O . SER B 1 80 ? -9.656 -13.984 2.422 1 93.62 80 SER B O 1
ATOM 1382 N N . GLU B 1 81 ? -9.031 -15.172 0.719 1 92.62 81 GLU B N 1
ATOM 1383 C CA . GLU B 1 81 ? -7.742 -15.508 1.319 1 92.62 81 GLU B CA 1
ATOM 1384 C C . GLU B 1 81 ? -6.656 -14.531 0.88 1 92.62 81 GLU B C 1
ATOM 1386 O O . GLU B 1 81 ? -5.5 -14.664 1.282 1 92.62 81 GLU B O 1
ATOM 1391 N N . VAL B 1 82 ? -6.969 -13.633 0.063 1 93.88 82 VAL B N 1
ATOM 1392 C CA . VAL B 1 82 ? -6.066 -12.578 -0.381 1 93.88 82 VAL B CA 1
ATOM 1393 C C . VAL B 1 82 ? -6.559 -11.227 0.142 1 93.88 82 VAL B C 1
ATOM 1395 O O . VAL B 1 82 ? -7.648 -10.773 -0.213 1 93.88 82 VAL B O 1
ATOM 1398 N N . VAL B 1 83 ? -5.707 -10.672 1.011 1 89 83 VAL B N 1
ATOM 1399 C CA . VAL B 1 83 ? -6.094 -9.406 1.613 1 89 83 VAL B CA 1
ATOM 1400 C C . VAL B 1 83 ? -5.062 -8.336 1.265 1 89 83 VAL B C 1
ATOM 1402 O O . VAL B 1 83 ? -3.869 -8.5 1.522 1 89 83 VAL B O 1
ATOM 1405 N N . VAL B 1 84 ? -5.535 -7.277 0.547 1 86.62 84 VAL B N 1
ATOM 1406 C CA . VAL B 1 84 ? -4.648 -6.172 0.2 1 86.62 84 VAL B CA 1
ATOM 1407 C C . VAL B 1 84 ? -4.727 -5.09 1.276 1 86.62 84 VAL B C 1
ATOM 1409 O O . VAL B 1 84 ? -5.805 -4.57 1.568 1 86.62 84 VAL B O 1
ATOM 1412 N N . ASP B 1 85 ? -3.604 -4.887 1.938 1 75.25 85 ASP B N 1
ATOM 1413 C CA . ASP B 1 85 ? -3.52 -3.752 2.854 1 75.25 85 ASP B CA 1
ATOM 1414 C C . ASP B 1 85 ? -3.123 -2.477 2.113 1 75.25 85 ASP B C 1
ATOM 1416 O O . ASP B 1 85 ? -2.09 -2.438 1.443 1 75.25 85 ASP B O 1
ATOM 1420 N N . LYS B 1 86 ? -4.098 -1.685 2.084 1 66.44 86 LYS B N 1
ATOM 1421 C CA . LYS B 1 86 ? -3.879 -0.394 1.439 1 66.44 86 LYS B CA 1
ATOM 1422 C C . LYS B 1 86 ? -2.668 0.319 2.033 1 66.44 86 LYS B C 1
ATOM 1424 O O . LYS B 1 86 ? -2.396 0.203 3.23 1 66.44 86 LYS B O 1
ATOM 1429 N N . ASN B 1 87 ? -2.059 1.026 1.182 1 71.69 87 ASN B N 1
ATOM 1430 C CA . ASN B 1 87 ? -0.896 1.854 1.481 1 71.69 87 ASN B CA 1
ATOM 1431 C C . ASN B 1 87 ? -0.955 2.41 2.902 1 71.69 87 ASN B C 1
ATOM 1433 O O . ASN B 1 87 ? -1.686 3.365 3.17 1 71.69 87 ASN B O 1
ATOM 1437 N N . ILE B 1 88 ? -0.326 1.714 3.748 1 76.5 88 ILE B N 1
ATOM 1438 C CA . ILE B 1 88 ? -0.265 2.111 5.152 1 76.5 88 ILE B CA 1
ATOM 1439 C C . ILE B 1 88 ? 0.986 2.951 5.395 1 76.5 88 ILE B C 1
ATOM 1441 O O . ILE B 1 88 ? 2.082 2.584 4.965 1 76.5 88 ILE B O 1
ATOM 1445 N N . VAL B 1 89 ? 0.758 4.102 5.941 1 88.25 89 VAL B N 1
ATOM 1446 C CA . VAL B 1 89 ? 1.853 4.98 6.34 1 88.25 89 VAL B CA 1
ATOM 1447 C C . VAL B 1 89 ? 1.989 4.98 7.859 1 88.25 89 VAL B C 1
ATOM 1449 O O . VAL B 1 89 ? 1.018 5.234 8.578 1 88.25 89 VAL B O 1
ATOM 1452 N N . LYS B 1 90 ? 3.109 4.602 8.32 1 88.06 90 LYS B N 1
ATOM 1453 C CA . LYS B 1 90 ? 3.408 4.625 9.75 1 88.06 90 LYS B CA 1
ATOM 1454 C C . LYS B 1 90 ? 4.066 5.941 10.156 1 88.06 90 LYS B C 1
ATOM 1456 O O . LYS B 1 90 ? 4.973 6.422 9.469 1 88.06 90 LYS B O 1
ATOM 1461 N N . VAL B 1 91 ? 3.564 6.469 11.203 1 92.75 91 VAL B N 1
ATOM 1462 C CA . VAL B 1 91 ? 4.086 7.77 11.609 1 92.75 91 VAL B CA 1
ATOM 1463 C C . VAL B 1 91 ? 4.309 7.785 13.117 1 92.75 91 VAL B C 1
ATOM 1465 O O . VAL B 1 91 ? 3.697 7.004 13.852 1 92.75 91 VAL B O 1
ATOM 1468 N N . ALA B 1 92 ? 5.18 8.719 13.547 1 89.62 92 ALA B N 1
ATOM 1469 C CA . ALA B 1 92 ? 5.539 8.875 14.953 1 89.62 92 ALA B CA 1
ATOM 1470 C C . ALA B 1 92 ? 4.75 10.008 15.602 1 89.62 92 ALA B C 1
ATOM 1472 O O . ALA B 1 92 ? 5.328 11.023 16 1 89.62 92 ALA B O 1
ATOM 1473 N N . LEU B 1 93 ? 3.484 9.93 15.703 1 91.5 93 LEU B N 1
ATOM 1474 C CA . LEU B 1 93 ? 2.615 10.883 16.391 1 91.5 93 LEU B CA 1
ATOM 1475 C C . LEU B 1 93 ? 1.382 10.188 16.953 1 91.5 93 LEU B C 1
ATOM 1477 O O . LEU B 1 93 ? 1.2 8.984 16.75 1 91.5 93 LEU B O 1
ATOM 1481 N N . THR B 1 94 ? 0.629 10.852 17.766 1 91.69 94 THR B N 1
ATOM 1482 C CA . THR B 1 94 ? -0.588 10.25 18.281 1 91.69 94 THR B CA 1
ATOM 1483 C C . THR B 1 94 ? -1.692 10.25 17.234 1 91.69 94 THR B C 1
ATOM 1485 O O . THR B 1 94 ? -1.699 11.086 16.328 1 91.69 94 THR B O 1
ATOM 1488 N N . PRO B 1 95 ? -2.57 9.281 17.312 1 92.25 95 PRO B N 1
ATOM 1489 C CA . PRO B 1 95 ? -3.664 9.211 16.344 1 92.25 95 PRO B CA 1
ATOM 1490 C C . PRO B 1 95 ? -4.477 10.508 16.281 1 92.25 95 PRO B C 1
ATOM 1492 O O . PRO B 1 95 ? -4.879 10.938 15.195 1 92.25 95 PRO B O 1
ATOM 1495 N N . GLU B 1 96 ? -4.695 11.102 17.344 1 92.31 96 GLU B N 1
ATOM 1496 C CA . GLU B 1 96 ? -5.484 12.328 17.406 1 92.31 96 GLU B CA 1
ATOM 1497 C C . GLU B 1 96 ? -4.777 13.477 16.688 1 92.31 96 GLU B C 1
ATOM 1499 O O . GLU B 1 96 ? -5.398 14.219 15.93 1 92.31 96 GLU B O 1
ATOM 1504 N N . GLN B 1 97 ? -3.527 13.555 16.953 1 93.94 97 GLN B N 1
ATOM 1505 C CA . GLN B 1 97 ? -2.742 14.602 16.297 1 93.94 97 GLN B CA 1
ATOM 1506 C C . GLN B 1 97 ? -2.695 14.398 14.789 1 93.94 97 GLN B C 1
ATOM 1508 O O . GLN B 1 97 ? -2.838 15.352 14.023 1 93.94 97 GLN B O 1
ATOM 1513 N N . GLY B 1 98 ? -2.5 13.18 14.336 1 94.25 98 GLY B N 1
ATOM 1514 C CA . GLY B 1 98 ? -2.469 12.883 12.906 1 94.25 98 GLY B CA 1
ATOM 1515 C C . GLY B 1 98 ? -3.766 13.219 12.195 1 94.25 98 GLY B C 1
ATOM 1516 O O . GLY B 1 98 ? -3.752 13.836 11.133 1 94.25 98 GLY B O 1
ATOM 1517 N N . LEU B 1 99 ? -4.805 12.789 12.859 1 93.81 99 LEU B N 1
ATOM 1518 C CA . LEU B 1 99 ? -6.113 13.031 12.266 1 93.81 99 LEU B CA 1
ATOM 1519 C C . LEU B 1 99 ? -6.395 14.531 12.164 1 93.81 99 LEU B C 1
ATOM 1521 O O . LEU B 1 99 ? -6.906 15 11.141 1 93.81 99 LEU B O 1
ATOM 1525 N N . ASP B 1 100 ? -6.062 15.242 13.172 1 95 100 ASP B N 1
ATOM 1526 C CA . ASP B 1 100 ? -6.281 16.688 13.195 1 95 100 ASP B CA 1
ATOM 1527 C C . ASP B 1 100 ? -5.496 17.375 12.086 1 95 100 ASP B C 1
ATOM 1529 O O . ASP B 1 100 ? -6.039 18.219 11.367 1 95 100 ASP B O 1
ATOM 1533 N N . ARG B 1 101 ? -4.289 17 11.93 1 95.88 101 ARG B N 1
ATOM 1534 C CA . ARG B 1 101 ? -3.438 17.625 10.922 1 95.88 101 ARG B CA 1
ATOM 1535 C C . ARG B 1 101 ? -3.924 17.297 9.516 1 95.88 101 ARG B C 1
ATOM 1537 O O . ARG B 1 101 ? -3.91 18.156 8.633 1 95.88 101 ARG B O 1
ATOM 1544 N N . LEU B 1 102 ? -4.328 16.109 9.352 1 96.38 102 LEU B N 1
ATOM 1545 C CA . LEU B 1 102 ? -4.824 15.695 8.047 1 96.38 102 LEU B CA 1
ATOM 1546 C C . LEU B 1 102 ? -6.102 16.438 7.688 1 96.38 102 LEU B C 1
ATOM 1548 O O . LEU B 1 102 ? -6.262 16.906 6.555 1 96.38 102 LEU B O 1
ATOM 1552 N N . LYS B 1 103 ? -6.969 16.609 8.641 1 95.25 103 LYS B N 1
ATOM 1553 C CA . LYS B 1 103 ? -8.227 17.312 8.414 1 95.25 103 LYS B CA 1
ATOM 1554 C C . LYS B 1 103 ? -7.996 18.781 8.102 1 95.25 103 LYS B C 1
ATOM 1556 O O . LYS B 1 103 ? -8.688 19.359 7.258 1 95.25 103 LYS B O 1
ATOM 1561 N N . GLN B 1 104 ? -7.078 19.312 8.766 1 96.31 104 GLN B N 1
ATOM 1562 C CA . GLN B 1 104 ? -6.77 20.719 8.57 1 96.31 104 GLN B CA 1
ATOM 1563 C C . GLN B 1 104 ? -6.203 20.969 7.172 1 96.31 104 GLN B C 1
ATOM 1565 O O . GLN B 1 104 ? -6.383 22.047 6.609 1 96.31 104 GLN B O 1
ATOM 1570 N N . GLU B 1 105 ? -5.52 19.953 6.621 1 95.56 105 GLU B N 1
ATOM 1571 C CA . GLU B 1 105 ? -4.848 20.109 5.336 1 95.56 105 GLU B CA 1
ATOM 1572 C C . GLU B 1 105 ? -5.742 19.672 4.184 1 95.56 105 GLU B C 1
ATOM 1574 O O . GLU B 1 105 ? -5.441 19.938 3.018 1 95.56 105 GLU B O 1
ATOM 1579 N N . ALA B 1 106 ? -6.859 19.078 4.543 1 94.5 106 ALA B N 1
ATOM 1580 C CA . ALA B 1 106 ? -7.742 18.547 3.512 1 94.5 106 ALA B CA 1
ATOM 1581 C C . ALA B 1 106 ? -8.32 19.656 2.65 1 94.5 106 ALA B C 1
ATOM 1583 O O . ALA B 1 106 ? -8.703 20.719 3.164 1 94.5 106 ALA B O 1
ATOM 1584 N N . VAL B 1 107 ? -8.32 19.484 1.445 1 90.31 107 VAL B N 1
ATOM 1585 C CA . VAL B 1 107 ? -8.828 20.5 0.529 1 90.31 107 VAL B CA 1
ATOM 1586 C C . VAL B 1 107 ? -10.227 20.109 0.054 1 90.31 107 VAL B C 1
ATOM 1588 O O . VAL B 1 107 ? -10.539 18.922 -0.052 1 90.31 107 VAL B O 1
#

Solvent-accessible surface area (backbone atoms only — not comparable to full-atom values): 11587 Å² total; per-residue (Å²): 129,89,81,77,78,77,73,66,75,72,67,66,60,68,40,66,34,22,45,11,62,43,98,82,71,41,20,34,31,27,39,47,72,36,54,64,31,93,49,74,40,36,57,41,80,48,67,61,30,31,29,31,34,29,55,27,52,81,50,97,55,43,29,58,54,49,46,31,53,49,48,15,61,61,64,70,46,56,57,88,44,39,44,76,45,60,37,32,33,35,39,84,57,53,46,66,59,50,48,51,37,49,59,71,57,41,97,131,89,83,78,80,77,74,66,75,72,67,67,59,69,42,66,35,22,47,12,61,44,98,82,70,40,22,34,29,28,40,46,71,37,52,65,31,92,49,72,40,36,56,42,80,48,69,62,31,32,30,30,33,30,55,27,52,80,48,97,54,42,29,59,54,49,45,31,52,50,48,15,62,62,65,71,47,56,56,89,44,40,43,77,45,60,36,33,33,36,39,84,57,53,46,66,58,50,48,51,36,49,59,72,57,41,95

Radius of gyration: 20.13 Å; Cα contacts (8 Å, |Δi|>4): 406; chains: 2; bounding box: 83×49×58 Å

pLDDT: mean 81.08, std 21.13, range [27.53, 97.81]

Nearest PDB structures (foldseek):
  1n91-assembly1_A  TM=6.226E-01  e=6.523E-04  Escherichia coli O157:H7 str. EDL933
  1yh5-assembly1_A  TM=7.843E-01  e=3.869E-02  Escherichia coli O157:H7 str. EDL933
  1jb1-assembly1_A  TM=3.005E-01  e=2.007E+00  Lacticaseibacillus casei
  1n91-assembly1_A  TM=6.187E-01  e=9.779E-04  Escherichia coli O157:H7 str. EDL933
  1yh5-assembly1_A  TM=7.841E-01  e=3.878E-02  Escherichia coli O157:H7 str. EDL933

Sequence (214 aa):
MPEKTKTKPSQTPSSSGQVARDKNNVVTISVHAKPESELNAITVVSIVAVGVAIAAPPTDGQANAELVRYLSKVLALKRSEVVVDKNIVKVALTPEQGLDRLKQEAVMPEKTKTKPSQTPSSSGQVARDKNNVVTISVHAKPESELNAITVVSIVAVGVAIAAPPTDGQANAELVRYLSKVLALKRSEVVVDKNIVKVALTPEQGLDRLKQEAV

InterPro domains:
  IPR003746 Protein of unknown function DUF167 [PF02594] (27-85)
  IPR003746 Protein of unknown function DUF167 [PTHR13420] (5-86)
  IPR003746 Protein of unknown function DUF167 [SM01152] (23-93)
  IPR003746 Protein of unknown function DUF167 [TIGR00251] (27-84)
  IPR036591 YggU-like superfamily [G3DSA:3.30.1200.10] (15-98)
  IPR036591 YggU-like superfamily [SSF69786] (20-86)

Foldseek 3Di:
DPPDDPPPPVVVVCLQFQWHADPVRRIDGAEDEDECDPDWDFDDRDRRHTYIYFNHDPPPCGRVLRVLVVVCVVVVHDSVSDDDDPDDDDDDDDPVVVVVVCVVPPD/DPPDDPPPPCVVVCLQFQWRADPVRDIDGAEDEDECDPDWDFDDRDRRHTYIYFNHDPPPCGRVLRVLVVVCVVVVHDSVSDDDDPDDDDDDDDPVVVVVVCVVPPD